Protein AF-A0A944C5D6-F1 (afdb_monomer)

Radius of gyration: 30.87 Å; Cα contacts (8 Å, |Δi|>4): 344; chains: 1; bounding box: 81×47×86 Å

Mean predicted aligned error: 14.13 Å

pLDDT: mean 80.06, std 14.87, range [30.53, 95.06]

Sequence (312 aa):
MQNKGFVKVIAVLLTLICLFYFSFSFATRKYEKKAEELTAQGKDGAAFLDSMRNEKVFLNWKTLKECEELQIGLGLDLKGGMNVVLEVSVPDVVKNLAGESASDAKFVKAYGDAVAKAKKENIDFVDAFVSTYREQNGADKLGGVFASKLKEKNISYNSTDAQVQKALNEEVNAAVENSNKVVRSRIDRFGVAQPNIQILRGKGQTGQIMVEMPGIKEPERVRKLLQGSANLEFWETYTLNEIYPALQALDTRLAKGDVADSAAVDSTKAEASKAAQDAAAQHPLLSKLMQIQGMAPNGGVVGYALAADTAA

Foldseek 3Di:
DPCPVVVVVVVVVVVVVVVVLQVLQVQLVVLVVVLVVCVVVVHRSVVVVVVQQQPQRPPSPDGNLVSLQSHDPPFCVRQPDDKDKDFDPLLVLVLVLLPPVNPPPLNVVLSVQLVVVCVVVLADSLVSSLVSSCVRPNWQQVLVRRCVRCVVLVRHRRDGSVSVSVSSLVSLLVSLVVLQVVLVVLVVVVSQHDKDWDQDDDGSSRGMIIIGGGNDPDVVVSVCSSPDDPDDDDDDADFLVVCVVVLLVVQQCVLVVVDPDPDDDDDDDDDDDPVLVVVCSRGVPVSQFDDDDPDDRGDRDNGDGDPVSDDD

Solvent-accessible surface area (backbone atoms only — not comparable to full-atom values): 17855 Å² total; per-residue (Å²): 129,86,59,57,66,60,53,50,53,50,52,53,52,51,50,52,51,51,52,55,41,51,51,28,42,55,54,45,50,54,53,53,51,54,24,50,53,34,40,75,71,77,41,69,20,65,60,51,50,60,68,43,30,80,37,62,71,50,92,74,77,35,28,39,48,60,30,48,65,54,24,76,86,53,51,48,90,77,48,36,52,46,78,48,78,46,73,50,61,61,67,58,52,54,43,61,42,22,52,77,44,46,73,34,70,71,45,47,51,24,48,55,52,10,55,52,45,14,69,74,69,59,42,49,52,68,61,29,30,55,52,39,38,31,75,75,70,42,80,46,53,53,11,63,40,30,24,86,68,33,43,92,70,74,37,34,59,82,29,43,47,66,59,48,52,51,50,50,53,54,50,49,50,50,51,41,53,51,49,51,54,52,53,50,58,52,43,56,73,72,65,54,50,78,61,50,75,44,75,44,83,48,94,63,33,71,38,30,34,42,38,38,36,27,61,52,89,58,61,68,64,52,48,53,61,72,67,53,80,84,79,84,77,89,74,95,73,68,34,35,70,76,46,45,66,58,50,54,52,50,20,48,41,56,45,68,60,81,59,87,75,87,68,85,85,79,91,77,92,75,95,70,61,73,77,60,49,56,51,36,53,60,26,53,54,61,64,56,35,51,74,71,90,84,68,68,71,78,38,73,69,84,57,52,64,57,80,88,75,51,87,130

Nearest PDB structures (foldseek):
  6l3t-assembly1_A  TM=2.309E-01  e=8.021E-01  Homo sapiens
  8qoj-assembly1_A  TM=2.797E-01  e=4.935E+00  Homo sapiens
  8xge-assembly1_A  TM=2.556E-01  e=4.435E+00  Homo sapiens

Secondary structure (DSSP, 8-state):
-TTHHHHHHHHHHHHHHHHHHHHHHHHHHHHHHHHHHHHHTTS-HHHHHHHHTTSEEETTTEEHHHHHHHS----HHHH-EEEEEEE--HHHHHHHHHGGGGGSHHHHHHHHHHHHHHHHHT--HHHHHHHHHHHHH-TT-THHHHTTTSGGGT--TT--HHHHHHHHHHHHHHHHHHHHHHHHHHHHHHT-SS-EEEEE-STT-TTEEEEEEET-S-HHHHHHHHHS-----------HHHHHHHHHHHHHHHHTT-S---S----------HHHHHHHHH-TTTTTSBPPTT--TTSS---B--TTTS--

Structure (mmCIF, N/CA/C/O backbone):
data_AF-A0A944C5D6-F1
#
_entry.id   AF-A0A944C5D6-F1
#
loop_
_atom_site.group_PDB
_atom_site.id
_atom_site.type_symbol
_atom_site.label_atom_id
_atom_site.label_alt_id
_atom_site.label_comp_id
_atom_site.label_asym_id
_atom_site.label_entity_id
_atom_site.label_seq_id
_atom_site.pdbx_PDB_ins_code
_atom_site.Cartn_x
_atom_site.Cartn_y
_atom_site.Cartn_z
_atom_site.occupancy
_atom_site.B_iso_or_equiv
_atom_site.auth_seq_id
_atom_site.auth_comp_id
_atom_site.auth_asym_id
_atom_site.auth_atom_id
_atom_site.pdbx_PDB_model_num
ATOM 1 N N . MET A 1 1 ? -14.886 23.713 -49.975 1.00 57.16 1 MET A N 1
ATOM 2 C CA . MET A 1 1 ? -13.621 22.927 -50.036 1.00 57.16 1 MET A CA 1
ATOM 3 C C . MET A 1 1 ? -12.402 23.661 -49.426 1.00 57.16 1 MET A C 1
ATOM 5 O O . MET A 1 1 ? -11.277 23.247 -49.682 1.00 57.16 1 MET A O 1
ATOM 9 N N . GLN A 1 2 ? -12.579 24.692 -48.583 1.00 59.41 2 GLN A N 1
ATOM 10 C CA . GLN A 1 2 ? -11.483 25.577 -48.132 1.00 59.41 2 GLN A CA 1
ATOM 11 C C . GLN A 1 2 ? -10.565 25.014 -47.029 1.00 59.41 2 GLN A C 1
ATOM 13 O O . GLN A 1 2 ? -9.438 25.473 -46.904 1.00 59.41 2 GLN A O 1
ATOM 18 N N . ASN A 1 3 ? -10.955 23.956 -46.312 1.00 65.31 3 ASN A N 1
ATOM 19 C CA . ASN A 1 3 ? -10.115 23.394 -45.239 1.00 65.31 3 ASN A CA 1
ATOM 20 C C . ASN A 1 3 ? -9.176 22.261 -45.696 1.00 65.31 3 ASN A C 1
ATOM 22 O O . ASN A 1 3 ? -8.450 21.702 -44.881 1.00 65.31 3 ASN A O 1
ATOM 26 N N . LYS A 1 4 ? -9.144 21.909 -46.992 1.00 74.38 4 LYS A N 1
ATOM 27 C CA . LYS A 1 4 ? -8.336 20.775 -47.489 1.00 74.38 4 LYS A CA 1
ATOM 28 C C . LYS A 1 4 ? -6.826 20.970 -47.285 1.00 74.38 4 LYS A C 1
ATOM 30 O O . LYS A 1 4 ? -6.134 19.991 -47.036 1.00 74.38 4 LYS A O 1
ATOM 35 N N . GLY A 1 5 ? -6.318 22.202 -47.386 1.00 79.56 5 GLY A N 1
ATOM 36 C CA . GLY A 1 5 ? -4.901 22.508 -47.139 1.00 79.56 5 GLY A CA 1
ATOM 37 C C . GLY A 1 5 ? -4.523 22.345 -45.666 1.00 79.56 5 GLY A C 1
ATOM 38 O O . GLY A 1 5 ? -3.576 21.636 -45.347 1.00 79.56 5 GLY A O 1
ATOM 39 N N . PHE A 1 6 ? -5.335 22.909 -44.770 1.00 85.69 6 PHE A N 1
ATOM 40 C CA . PHE A 1 6 ? -5.158 22.793 -43.322 1.00 85.69 6 PHE A CA 1
ATOM 41 C C . PHE A 1 6 ? -5.230 21.336 -42.835 1.00 85.69 6 PHE A C 1
ATOM 43 O O . PHE A 1 6 ? -4.358 20.885 -42.098 1.00 85.69 6 PHE A O 1
ATOM 50 N N . VAL A 1 7 ? -6.202 20.561 -43.330 1.00 86.56 7 VAL A N 1
ATOM 51 C CA . VAL A 1 7 ? -6.336 19.131 -42.999 1.00 86.56 7 VAL A CA 1
ATOM 52 C C . VAL A 1 7 ? -5.128 18.320 -43.481 1.00 86.56 7 VAL A C 1
ATOM 54 O O . VAL A 1 7 ? -4.660 17.450 -42.754 1.00 86.56 7 VAL A O 1
ATOM 57 N N . LYS A 1 8 ? -4.572 18.615 -44.666 1.00 87.38 8 LYS A N 1
ATOM 58 C CA . LYS A 1 8 ? -3.351 17.949 -45.158 1.00 87.38 8 LYS A CA 1
ATOM 59 C C . LYS A 1 8 ? -2.129 18.270 -44.298 1.00 87.38 8 LYS A C 1
ATOM 61 O O . LYS A 1 8 ? -1.365 17.362 -43.997 1.00 87.38 8 LYS A O 1
ATOM 66 N N . VAL A 1 9 ? -1.956 19.526 -43.881 1.00 91.19 9 VAL A N 1
ATOM 67 C CA . VAL A 1 9 ? -0.844 19.924 -42.999 1.00 91.19 9 VAL A CA 1
ATOM 68 C C . VAL A 1 9 ? -0.950 19.225 -41.643 1.00 91.19 9 VAL A C 1
ATOM 70 O O . VAL A 1 9 ? 0.033 18.647 -41.187 1.00 91.19 9 VAL A O 1
ATOM 73 N N . ILE A 1 10 ? -2.143 19.191 -41.039 1.00 91.75 10 ILE A N 1
ATOM 74 C CA . ILE A 1 10 ? -2.371 18.453 -39.787 1.00 91.75 10 ILE A CA 1
ATOM 75 C C . ILE A 1 10 ? -2.101 16.960 -39.968 1.00 91.75 10 ILE A C 1
ATOM 77 O O . ILE A 1 10 ? -1.433 16.367 -39.129 1.00 91.75 10 ILE A O 1
ATOM 81 N N . ALA A 1 11 ? -2.571 16.346 -41.057 1.00 92.31 11 ALA A N 1
ATOM 82 C CA . ALA A 1 11 ? -2.339 14.927 -41.315 1.00 92.31 11 ALA A CA 1
ATOM 83 C C . ALA A 1 11 ? -0.843 14.605 -41.455 1.00 92.31 11 ALA A C 1
ATOM 85 O O . ALA A 1 11 ? -0.374 13.617 -40.892 1.00 92.31 11 ALA A O 1
ATOM 86 N N . VAL A 1 12 ? -0.076 15.452 -42.150 1.00 94.06 12 VAL A N 1
ATOM 87 C CA . VAL A 1 12 ? 1.382 15.296 -42.275 1.00 94.06 12 VAL A CA 1
ATOM 88 C C . VAL A 1 12 ? 2.067 15.449 -40.915 1.00 94.06 12 VAL A C 1
ATOM 90 O O . VAL A 1 12 ? 2.880 14.601 -40.557 1.00 94.06 12 VAL A O 1
ATOM 93 N N . LEU A 1 13 ? 1.711 16.468 -40.127 1.00 93.50 13 LEU A N 1
ATOM 94 C CA . LEU A 1 13 ? 2.268 16.666 -38.783 1.00 93.50 13 LEU A CA 1
ATOM 95 C C . LEU A 1 13 ? 1.942 15.497 -37.845 1.00 93.50 13 LEU A C 1
ATOM 97 O O . LEU A 1 13 ? 2.836 14.995 -37.170 1.00 93.50 13 LEU A O 1
ATOM 101 N N . LEU A 1 14 ? 0.696 15.017 -37.844 1.00 93.19 14 LEU A N 1
ATOM 102 C CA . LEU A 1 14 ? 0.280 13.850 -37.065 1.00 93.19 14 LEU A CA 1
ATOM 103 C C . LEU A 1 14 ? 1.073 12.604 -37.478 1.00 93.19 14 LEU A C 1
ATOM 105 O O . LEU A 1 14 ? 1.578 11.889 -36.621 1.00 93.19 14 LEU A O 1
ATOM 109 N N . THR A 1 15 ? 1.249 12.380 -38.783 1.00 94.06 15 THR A N 1
ATOM 110 C CA . THR A 1 15 ? 2.026 11.241 -39.298 1.00 94.06 15 THR A CA 1
ATOM 111 C C . THR A 1 15 ? 3.487 11.316 -38.848 1.00 94.06 15 THR A C 1
ATOM 113 O O . THR A 1 15 ? 4.045 10.309 -38.417 1.00 94.06 15 THR A O 1
ATOM 116 N N . LEU A 1 16 ? 4.102 12.503 -38.885 1.00 94.31 16 LEU A N 1
ATOM 117 C CA . LEU A 1 16 ? 5.466 12.711 -38.389 1.00 94.31 16 LEU A CA 1
ATOM 118 C C . LEU A 1 16 ? 5.578 12.444 -36.885 1.00 94.31 16 LEU A C 1
ATOM 120 O O . LEU A 1 16 ? 6.521 11.781 -36.458 1.00 94.31 16 LEU A O 1
ATOM 124 N N . ILE A 1 17 ? 4.604 12.896 -36.091 1.00 91.12 17 ILE A N 1
ATOM 125 C CA . ILE A 1 17 ? 4.549 12.612 -34.651 1.00 91.12 17 ILE A CA 1
ATOM 126 C C . ILE A 1 17 ? 4.409 11.102 -34.409 1.00 91.12 17 ILE A C 1
ATOM 128 O O . ILE A 1 17 ? 5.139 10.543 -33.593 1.00 91.12 17 ILE A O 1
ATOM 132 N N . CYS A 1 18 ? 3.541 10.407 -35.147 1.00 89.69 18 CYS A N 1
ATOM 133 C CA . CYS A 1 18 ? 3.395 8.954 -35.037 1.00 89.69 18 CYS A CA 1
ATOM 134 C C . CYS A 1 18 ? 4.699 8.215 -35.371 1.00 89.69 18 CYS A C 1
ATOM 136 O O . CYS A 1 18 ? 5.101 7.325 -34.624 1.00 89.69 18 CYS A O 1
ATOM 138 N N . LEU A 1 19 ? 5.386 8.598 -36.453 1.00 91.56 19 LEU A N 1
ATOM 139 C CA . LEU A 1 19 ? 6.680 8.014 -36.826 1.00 91.56 19 LEU A CA 1
ATOM 140 C C . LEU A 1 19 ? 7.755 8.284 -35.767 1.00 91.56 19 LEU A C 1
ATOM 142 O O . LEU A 1 19 ? 8.563 7.403 -35.472 1.00 91.56 19 LEU A O 1
ATOM 146 N N . PHE A 1 20 ? 7.736 9.469 -35.158 1.00 90.00 20 PHE A N 1
ATOM 147 C CA . PHE A 1 20 ? 8.626 9.813 -34.055 1.00 90.00 20 PHE A CA 1
ATOM 148 C C . PHE A 1 20 ? 8.411 8.892 -32.844 1.00 90.00 20 PHE A C 1
ATOM 150 O O . PHE A 1 20 ? 9.369 8.268 -32.391 1.00 90.00 20 PHE A O 1
ATOM 157 N N . TYR A 1 21 ? 7.173 8.702 -32.376 1.00 86.62 21 TYR A N 1
ATOM 158 C CA . TYR A 1 21 ? 6.891 7.769 -31.273 1.00 86.62 21 TYR A CA 1
ATOM 159 C C . TYR A 1 21 ? 7.189 6.304 -31.634 1.00 86.62 21 TYR A C 1
ATOM 161 O O . TYR A 1 21 ? 7.695 5.536 -30.811 1.00 86.62 21 TYR A O 1
ATOM 169 N N . PHE A 1 22 ? 6.951 5.913 -32.889 1.00 88.56 22 PHE A N 1
ATOM 170 C CA . PHE A 1 22 ? 7.281 4.574 -33.378 1.00 88.56 22 PHE A CA 1
ATOM 171 C C . PHE A 1 22 ? 8.792 4.297 -33.341 1.00 88.56 22 PHE A C 1
ATOM 173 O O . PHE A 1 22 ? 9.212 3.177 -33.045 1.00 88.56 22 PHE A O 1
ATOM 180 N N . SER A 1 23 ? 9.622 5.319 -33.571 1.00 90.25 23 SER A N 1
ATOM 181 C CA . SER A 1 23 ? 11.082 5.181 -33.544 1.00 90.25 23 SER A CA 1
ATOM 182 C C . SER A 1 23 ? 11.630 4.748 -32.174 1.00 90.25 23 SER A C 1
ATOM 184 O O . SER A 1 23 ? 12.567 3.946 -32.127 1.00 90.25 23 SER A O 1
ATOM 186 N N . PHE A 1 24 ? 11.005 5.168 -31.063 1.00 89.44 24 PHE A N 1
ATOM 187 C CA . PHE A 1 24 ? 11.385 4.723 -29.713 1.00 89.44 24 PHE A CA 1
ATOM 188 C C . PHE A 1 24 ? 11.147 3.228 -29.513 1.00 89.44 24 PHE A C 1
ATOM 190 O O . PHE A 1 24 ? 12.003 2.543 -28.961 1.00 89.44 24 PHE A O 1
ATOM 197 N N . SER A 1 25 ? 10.037 2.706 -30.045 1.00 87.12 25 SER A N 1
ATOM 198 C CA . SER A 1 25 ? 9.706 1.276 -29.958 1.00 87.12 25 SER A CA 1
ATOM 199 C C . SER A 1 25 ? 10.722 0.401 -30.700 1.00 87.12 25 SER A C 1
ATOM 201 O O . SER A 1 25 ? 10.960 -0.744 -30.325 1.00 87.12 25 SER A O 1
ATOM 203 N N . PHE A 1 26 ? 11.347 0.918 -31.763 1.00 88.06 26 PHE A N 1
ATOM 204 C CA . PHE A 1 26 ? 12.433 0.213 -32.445 1.00 88.06 26 PHE A CA 1
ATOM 205 C C . PHE A 1 26 ? 13.738 0.258 -31.639 1.00 88.06 26 PHE A C 1
ATOM 207 O O . PHE A 1 26 ? 14.459 -0.741 -31.567 1.00 88.06 26 PHE A O 1
ATOM 214 N N . ALA A 1 27 ? 14.032 1.401 -31.012 1.00 86.81 27 ALA A N 1
ATOM 215 C CA . ALA A 1 27 ? 15.210 1.566 -30.173 1.00 86.81 27 ALA A CA 1
ATOM 216 C C . ALA A 1 27 ? 15.177 0.628 -28.958 1.00 86.81 27 ALA A C 1
ATOM 218 O O . ALA A 1 27 ? 16.145 -0.099 -28.750 1.00 86.81 27 ALA A O 1
ATOM 219 N N . THR A 1 28 ? 14.069 0.569 -28.214 1.00 86.44 28 THR A N 1
ATOM 220 C CA . THR A 1 28 ? 13.921 -0.313 -27.039 1.00 86.44 28 THR A CA 1
ATOM 221 C C . THR A 1 28 ? 14.034 -1.788 -27.419 1.00 86.44 28 THR A C 1
ATOM 223 O O . THR A 1 28 ? 14.867 -2.502 -26.856 1.00 86.44 28 THR A O 1
ATOM 226 N N . ARG A 1 29 ? 13.324 -2.226 -28.471 1.00 87.25 29 ARG A N 1
ATOM 227 C CA . ARG A 1 29 ? 13.385 -3.608 -28.989 1.00 87.25 29 ARG A CA 1
ATOM 228 C C . ARG A 1 29 ? 14.800 -4.070 -29.330 1.00 87.25 29 ARG A C 1
ATOM 230 O O . ARG A 1 29 ? 15.111 -5.249 -29.187 1.00 87.25 29 ARG A O 1
ATOM 237 N N . LYS A 1 30 ? 15.677 -3.173 -29.794 1.00 89.12 30 LYS A N 1
ATOM 238 C CA . LYS A 1 30 ? 17.079 -3.512 -30.088 1.00 89.12 30 LYS A CA 1
ATOM 239 C C . LYS A 1 30 ? 17.842 -3.931 -28.828 1.00 89.12 30 LYS A C 1
ATOM 241 O O . LYS A 1 30 ? 18.639 -4.863 -28.897 1.00 89.12 30 LYS A O 1
ATOM 246 N N . TYR A 1 31 ? 17.631 -3.246 -27.705 1.00 86.44 31 TYR A N 1
ATOM 247 C CA . TYR A 1 31 ? 18.288 -3.577 -26.435 1.00 86.44 31 TYR A CA 1
ATOM 248 C C . TYR A 1 31 ? 17.614 -4.763 -25.744 1.00 86.44 31 TYR A C 1
ATOM 250 O O . TYR A 1 31 ? 18.323 -5.619 -25.219 1.00 86.44 31 TYR A O 1
ATOM 258 N N . GLU A 1 32 ? 16.285 -4.876 -25.829 1.00 85.12 32 GLU A N 1
ATOM 259 C CA . GLU A 1 32 ? 15.542 -6.050 -25.350 1.00 85.12 32 GLU A CA 1
ATOM 260 C C . GLU A 1 32 ? 16.032 -7.341 -26.035 1.00 85.12 32 GLU A C 1
ATOM 262 O O . GLU A 1 32 ? 16.357 -8.302 -25.340 1.00 85.12 32 GLU A O 1
ATOM 267 N N . LYS A 1 33 ? 16.211 -7.338 -27.366 1.00 87.94 33 LYS A N 1
ATOM 268 C CA . LYS A 1 33 ? 16.769 -8.486 -28.111 1.00 87.94 33 LYS A CA 1
ATOM 269 C C . LYS A 1 33 ? 18.191 -8.848 -27.688 1.00 87.94 33 LYS A C 1
ATOM 271 O O . LYS A 1 33 ? 18.495 -10.016 -27.491 1.00 87.94 33 LYS A O 1
ATOM 276 N N . LYS A 1 34 ? 19.064 -7.853 -27.497 1.00 86.62 34 LYS A N 1
ATOM 277 C CA . LYS A 1 34 ? 20.429 -8.096 -26.996 1.00 86.62 34 LYS A CA 1
ATOM 278 C C . LYS A 1 34 ? 20.425 -8.726 -25.605 1.00 86.62 34 LYS A C 1
ATOM 280 O O . LYS A 1 34 ? 21.251 -9.583 -25.315 1.00 86.62 34 LYS A O 1
ATOM 285 N N . ALA A 1 35 ? 19.507 -8.299 -24.744 1.00 85.00 35 ALA A N 1
ATOM 286 C CA . ALA A 1 35 ? 19.348 -8.884 -23.422 1.00 85.00 35 ALA A CA 1
ATOM 287 C C . ALA A 1 35 ? 18.879 -10.342 -23.497 1.00 85.00 35 ALA A C 1
ATOM 289 O O . ALA A 1 35 ? 19.403 -11.182 -22.777 1.00 85.00 35 ALA A O 1
ATOM 290 N N . GLU A 1 36 ? 17.938 -10.653 -24.390 1.00 85.06 36 GLU A N 1
ATOM 291 C CA . GLU A 1 36 ? 17.485 -12.027 -24.643 1.00 85.06 36 GLU A CA 1
ATOM 292 C C . GLU A 1 36 ? 18.615 -12.920 -25.165 1.00 85.06 36 GLU A C 1
ATOM 294 O O . GLU A 1 36 ? 18.775 -14.042 -24.691 1.00 85.06 36 GLU A O 1
ATOM 299 N N . GLU A 1 37 ? 19.449 -12.410 -26.073 1.00 88.25 37 GLU A N 1
ATOM 300 C CA . GLU A 1 37 ? 20.643 -13.111 -26.558 1.00 88.25 37 GLU A CA 1
ATOM 301 C C . GLU A 1 37 ? 21.644 -13.394 -25.425 1.00 88.25 37 GLU A C 1
ATOM 303 O O . GLU A 1 37 ? 22.200 -14.490 -25.354 1.00 88.25 37 GLU A O 1
ATOM 308 N N . LEU A 1 38 ? 21.854 -12.443 -24.507 1.00 85.50 38 LEU A N 1
ATOM 309 C CA . LEU A 1 38 ? 22.708 -12.635 -23.329 1.00 85.50 38 LEU A CA 1
ATOM 310 C C . LEU A 1 38 ? 22.137 -13.696 -22.380 1.00 85.50 38 LEU A C 1
ATOM 312 O O . LEU A 1 38 ? 22.883 -14.563 -21.924 1.00 85.50 38 LEU A O 1
ATOM 316 N N . THR A 1 39 ? 20.826 -13.671 -22.131 1.00 84.00 39 THR A N 1
ATOM 317 C CA . THR A 1 39 ? 20.138 -14.696 -21.334 1.00 84.00 39 THR A CA 1
ATOM 318 C C . THR A 1 39 ? 20.245 -16.076 -21.978 1.00 84.00 39 THR A C 1
ATOM 320 O O . THR A 1 39 ? 20.542 -17.048 -21.286 1.00 84.00 39 THR A O 1
ATOM 323 N N . ALA A 1 40 ? 20.097 -16.174 -23.301 1.00 86.19 40 ALA A N 1
ATOM 324 C CA . ALA A 1 40 ? 20.274 -17.428 -24.036 1.00 86.19 40 ALA A CA 1
ATOM 325 C C . ALA A 1 40 ? 21.714 -17.974 -23.956 1.00 86.19 40 ALA A C 1
ATOM 327 O O . ALA A 1 40 ? 21.924 -19.180 -24.044 1.00 86.19 40 ALA A O 1
ATOM 328 N N . GLN A 1 41 ? 22.704 -17.102 -23.742 1.00 85.69 41 GLN A N 1
ATOM 329 C CA . GLN A 1 41 ? 24.109 -17.461 -23.511 1.00 85.69 41 GLN A CA 1
ATOM 330 C C . GLN A 1 41 ? 24.431 -17.769 -22.035 1.00 85.69 41 GLN A C 1
ATOM 332 O O . GLN A 1 41 ? 25.601 -17.941 -21.691 1.00 85.69 41 GLN A O 1
ATOM 337 N N . GLY A 1 42 ? 23.428 -17.815 -21.151 1.00 82.50 42 GLY A N 1
ATOM 338 C CA . GLY A 1 42 ? 23.607 -18.079 -19.720 1.00 82.50 42 GLY A CA 1
ATOM 339 C C . GLY A 1 42 ? 24.121 -16.884 -18.908 1.00 82.50 42 GLY A C 1
ATOM 340 O O . GLY A 1 42 ? 24.548 -17.064 -17.770 1.00 82.50 42 GLY A O 1
ATOM 341 N N . LYS A 1 43 ? 24.102 -15.669 -19.470 1.00 84.31 43 LYS A N 1
ATOM 342 C CA . LYS A 1 43 ? 24.432 -14.421 -18.762 1.00 84.31 43 LYS A CA 1
ATOM 343 C C . LYS A 1 43 ? 23.165 -13.730 -18.265 1.00 84.31 43 LYS A C 1
ATOM 345 O O . LYS A 1 43 ? 22.078 -13.934 -18.797 1.00 84.31 43 LYS A O 1
ATOM 350 N N . ASP A 1 44 ? 23.305 -12.858 -17.273 1.00 81.19 44 ASP A N 1
ATOM 351 C CA . ASP A 1 44 ? 22.169 -12.110 -16.734 1.00 81.19 44 ASP A CA 1
ATOM 352 C C . ASP A 1 44 ? 21.769 -10.936 -17.651 1.00 81.19 44 ASP A C 1
ATOM 354 O O . ASP A 1 44 ? 22.236 -9.801 -17.525 1.00 81.19 44 ASP A O 1
ATOM 358 N N . GLY A 1 45 ? 20.897 -11.226 -18.619 1.00 79.75 45 GLY A N 1
ATOM 359 C CA . GLY A 1 45 ? 20.307 -10.218 -19.500 1.00 79.75 45 GLY A CA 1
ATOM 360 C C . GLY A 1 45 ? 19.420 -9.198 -18.772 1.00 79.75 45 GLY A C 1
ATOM 361 O O . GLY A 1 45 ? 19.256 -8.083 -19.270 1.00 79.75 45 GLY A O 1
ATOM 362 N N . ALA A 1 46 ? 18.874 -9.529 -17.596 1.00 77.62 46 ALA A N 1
ATOM 363 C CA . ALA A 1 46 ? 18.080 -8.591 -16.802 1.00 77.62 46 ALA A CA 1
ATOM 364 C C . ALA A 1 46 ? 18.982 -7.529 -16.159 1.00 77.62 46 ALA A C 1
ATOM 366 O O . ALA A 1 46 ? 18.704 -6.335 -16.288 1.00 77.62 46 ALA A O 1
ATOM 367 N N . ALA A 1 47 ? 20.114 -7.944 -15.584 1.00 81.88 47 ALA A N 1
ATOM 368 C CA . ALA A 1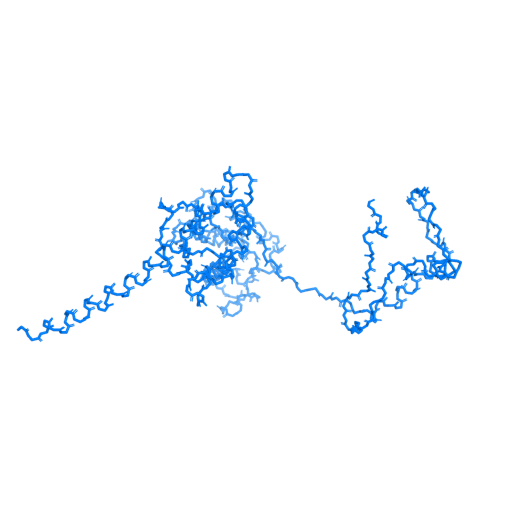 47 ? 21.139 -7.026 -15.086 1.00 81.88 47 ALA A CA 1
ATOM 369 C C . ALA A 1 47 ? 21.710 -6.127 -16.197 1.00 81.88 47 ALA A C 1
ATOM 371 O O . ALA A 1 47 ? 21.948 -4.938 -15.975 1.00 81.88 47 ALA A O 1
ATOM 372 N N . PHE A 1 48 ? 21.876 -6.656 -17.417 1.00 84.75 48 PHE A N 1
ATOM 373 C CA . PHE A 1 48 ? 22.280 -5.843 -18.568 1.00 84.75 48 PHE A CA 1
ATOM 374 C C . PHE A 1 48 ? 21.272 -4.722 -18.857 1.00 84.75 48 PHE A C 1
ATOM 376 O O . PHE A 1 48 ? 21.671 -3.562 -18.955 1.00 84.75 48 PHE A O 1
ATOM 383 N N . LEU A 1 49 ? 19.975 -5.034 -18.957 1.00 82.38 49 LEU A N 1
ATOM 384 C CA . LEU A 1 49 ? 18.954 -4.006 -19.191 1.00 82.38 49 LEU A CA 1
ATOM 385 C C . LEU A 1 49 ? 18.926 -2.968 -18.072 1.00 82.38 49 LEU A C 1
ATOM 387 O O . LEU A 1 49 ? 18.851 -1.778 -18.368 1.00 82.38 49 LEU A O 1
ATOM 391 N N . ASP A 1 50 ? 19.044 -3.398 -16.816 1.00 81.25 50 ASP A N 1
ATOM 392 C CA . ASP A 1 50 ? 19.040 -2.492 -15.667 1.00 81.25 50 ASP A CA 1
ATOM 393 C C . ASP A 1 50 ? 20.225 -1.516 -15.703 1.00 81.25 50 ASP A C 1
ATOM 395 O O . ASP A 1 50 ? 20.044 -0.309 -15.543 1.00 81.25 50 ASP A O 1
ATOM 399 N N . SER A 1 51 ? 21.424 -2.002 -16.047 1.00 85.06 51 SER A N 1
ATOM 400 C CA . SER A 1 51 ? 22.600 -1.139 -16.229 1.00 85.06 51 SER A CA 1
ATOM 401 C C . SER A 1 51 ? 22.433 -0.141 -17.384 1.00 85.06 51 SER A C 1
ATOM 403 O O . SER A 1 51 ? 22.856 1.009 -17.284 1.00 85.06 51 SER A O 1
ATOM 405 N N . MET A 1 52 ? 21.750 -0.544 -18.460 1.00 85.44 52 MET A N 1
ATOM 406 C CA . MET A 1 52 ? 21.532 0.286 -19.646 1.00 85.44 52 MET A CA 1
ATOM 407 C C . MET A 1 52 ? 20.376 1.284 -19.498 1.00 85.44 52 MET A C 1
ATOM 409 O O . MET A 1 52 ? 20.284 2.210 -20.304 1.00 85.44 52 MET A O 1
ATOM 413 N N . ARG A 1 53 ? 19.496 1.141 -18.495 1.00 83.19 53 ARG A N 1
ATOM 414 C CA . ARG A 1 53 ? 18.316 2.014 -18.307 1.00 83.19 53 ARG A CA 1
ATOM 415 C C . ARG A 1 53 ? 18.668 3.493 -18.193 1.00 83.19 53 ARG A C 1
ATOM 417 O O . ARG A 1 53 ? 17.940 4.330 -18.726 1.00 83.19 53 ARG A O 1
ATOM 424 N N . ASN A 1 54 ? 19.782 3.803 -17.533 1.00 85.31 54 ASN A N 1
ATOM 425 C CA . ASN A 1 54 ? 20.243 5.177 -17.318 1.00 85.31 54 ASN A CA 1
ATOM 426 C C . ASN A 1 54 ? 21.171 5.690 -18.431 1.00 85.31 54 ASN A C 1
ATOM 428 O O . ASN A 1 54 ? 21.486 6.879 -18.465 1.00 85.31 54 ASN A O 1
ATOM 432 N N . GLU A 1 55 ? 21.577 4.826 -19.361 1.00 86.94 55 GLU A N 1
ATOM 433 C CA . GLU A 1 55 ? 22.458 5.182 -20.470 1.00 86.94 55 GLU A CA 1
ATOM 434 C C . GLU A 1 55 ? 21.686 5.819 -21.627 1.00 86.94 55 GLU A C 1
ATOM 436 O O . GLU A 1 55 ? 20.536 5.471 -21.914 1.00 86.94 55 GLU A O 1
ATOM 441 N N . LYS A 1 56 ? 22.333 6.755 -22.328 1.00 88.00 56 LYS A N 1
ATOM 442 C CA . LYS A 1 56 ? 21.747 7.455 -23.480 1.00 88.00 56 LYS A CA 1
ATOM 443 C C . LYS A 1 56 ? 21.818 6.579 -24.725 1.00 88.00 56 LYS A C 1
ATOM 445 O O . LYS A 1 56 ? 22.885 6.379 -25.300 1.00 88.00 56 LYS A O 1
ATOM 450 N N . VAL A 1 57 ? 20.667 6.090 -25.178 1.00 83.50 57 VAL A N 1
ATOM 451 C CA . VAL A 1 57 ? 20.584 5.111 -26.277 1.00 83.50 57 VAL A CA 1
ATOM 452 C C . VAL A 1 57 ? 19.926 5.651 -27.543 1.00 83.50 57 VAL A C 1
ATOM 454 O O . VAL A 1 57 ? 20.157 5.122 -28.630 1.00 83.50 57 VAL A O 1
ATOM 457 N N . PHE A 1 58 ? 19.130 6.717 -27.433 1.00 84.38 58 PHE A N 1
ATOM 458 C CA . PHE A 1 58 ? 18.427 7.311 -28.568 1.00 84.38 58 PHE A CA 1
ATOM 459 C C . PHE A 1 58 ? 19.017 8.677 -28.908 1.00 84.38 58 PHE A C 1
ATOM 461 O O . PHE A 1 58 ? 18.868 9.634 -28.143 1.00 84.38 58 PHE A O 1
ATOM 468 N N . LEU A 1 59 ? 19.722 8.747 -30.047 1.00 81.62 59 LEU A N 1
ATOM 469 C CA . LEU A 1 59 ? 20.350 9.966 -30.591 1.00 81.62 59 LEU A CA 1
ATOM 470 C C . LEU A 1 59 ? 21.208 10.747 -29.569 1.00 81.62 59 LEU A C 1
ATOM 472 O O . LEU A 1 59 ? 21.388 11.951 -29.697 1.00 81.62 59 LEU A O 1
ATOM 476 N N . ASN A 1 60 ? 21.736 10.063 -28.546 1.00 80.38 60 ASN A N 1
ATOM 477 C CA . ASN A 1 60 ? 22.466 10.649 -27.415 1.00 80.38 60 ASN A CA 1
ATOM 478 C C . ASN A 1 60 ? 21.696 11.746 -26.637 1.00 80.38 60 ASN A C 1
ATOM 480 O O . ASN A 1 60 ? 22.297 12.571 -25.943 1.00 80.38 60 ASN A O 1
ATOM 484 N N . TRP A 1 61 ? 20.365 11.762 -26.740 1.00 84.94 61 TRP A N 1
ATOM 485 C CA . TRP A 1 61 ? 19.495 12.752 -26.094 1.00 84.94 61 TRP A CA 1
ATOM 486 C C . TRP A 1 61 ? 18.505 12.142 -25.109 1.00 84.94 61 TRP A C 1
ATOM 488 O O . TRP A 1 61 ? 18.096 12.843 -24.189 1.00 84.94 61 TRP A O 1
ATOM 498 N N . LYS A 1 62 ? 18.142 10.862 -25.273 1.00 86.38 62 LYS A N 1
ATOM 499 C CA . LYS A 1 62 ? 17.242 10.151 -24.356 1.00 86.38 62 LYS A CA 1
ATOM 500 C C . LYS A 1 62 ? 17.841 8.862 -23.817 1.00 86.38 62 LYS A C 1
ATOM 502 O O . LYS A 1 62 ? 18.543 8.147 -24.545 1.00 86.38 62 LYS A O 1
ATOM 507 N N . THR A 1 63 ? 17.552 8.575 -22.552 1.00 89.50 63 THR A N 1
ATOM 508 C CA . THR A 1 63 ? 17.955 7.323 -21.901 1.00 89.50 63 THR A CA 1
ATOM 509 C C . THR A 1 63 ? 17.086 6.155 -22.353 1.00 89.50 63 THR A C 1
ATOM 511 O O . THR A 1 63 ? 16.011 6.351 -22.931 1.00 89.50 63 THR A O 1
ATOM 514 N N . LEU A 1 64 ? 17.539 4.923 -22.110 1.00 85.62 64 LEU A N 1
ATOM 515 C CA . LEU A 1 64 ? 16.733 3.738 -22.411 1.00 85.62 64 LEU A CA 1
ATOM 516 C C . LEU A 1 64 ? 15.416 3.763 -21.625 1.00 85.62 64 LEU A C 1
ATOM 518 O O . LEU A 1 64 ? 14.373 3.495 -22.213 1.00 85.62 64 LEU A O 1
ATOM 522 N N . LYS A 1 65 ? 15.444 4.197 -20.360 1.00 85.31 65 LYS A N 1
ATOM 523 C CA . LYS A 1 65 ? 14.244 4.371 -19.532 1.00 85.31 65 LYS A CA 1
ATOM 524 C C . LYS A 1 65 ? 13.229 5.332 -20.162 1.00 85.31 65 LYS A C 1
ATOM 526 O O . LYS A 1 65 ? 12.056 4.998 -20.278 1.00 85.31 65 LYS A O 1
ATOM 531 N N . GLU A 1 66 ? 13.667 6.500 -20.629 1.00 85.81 66 GLU A N 1
ATOM 532 C CA . GLU A 1 66 ? 12.760 7.454 -21.285 1.00 85.81 66 GLU A CA 1
ATOM 533 C C . GLU A 1 66 ? 12.194 6.903 -22.601 1.00 85.81 66 GLU A C 1
ATOM 535 O O . GLU A 1 66 ? 11.049 7.176 -22.958 1.00 85.81 66 GLU A O 1
ATOM 540 N N . CYS A 1 67 ? 12.988 6.127 -23.345 1.00 85.88 67 CYS A N 1
ATOM 541 C CA . CYS A 1 67 ? 12.507 5.463 -24.555 1.00 85.88 67 CYS A CA 1
ATOM 542 C C . CYS A 1 67 ? 11.473 4.380 -24.221 1.00 85.88 67 CYS A C 1
ATOM 544 O O . CYS A 1 67 ? 10.509 4.221 -24.965 1.00 85.88 67 CYS A O 1
ATOM 546 N N . GLU A 1 68 ? 11.644 3.664 -23.107 1.00 84.56 68 GLU A N 1
ATOM 547 C CA . GLU A 1 68 ? 10.690 2.669 -22.608 1.00 84.56 68 GLU A CA 1
ATOM 548 C C . GLU A 1 68 ? 9.369 3.293 -22.146 1.00 84.56 68 GLU A C 1
ATOM 550 O O . GLU A 1 68 ? 8.324 2.678 -22.340 1.00 84.56 68 GLU A O 1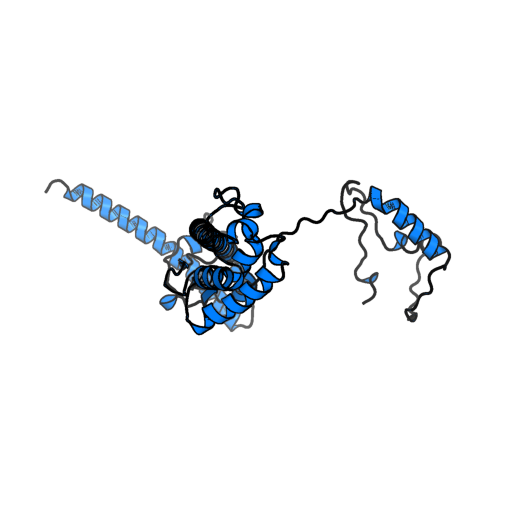
ATOM 555 N N . GLU A 1 69 ? 9.389 4.501 -21.584 1.00 84.00 69 GLU A N 1
ATOM 556 C CA . GLU A 1 69 ? 8.181 5.244 -21.195 1.00 84.00 69 GLU A CA 1
ATOM 557 C C . GLU A 1 69 ? 7.403 5.781 -22.412 1.00 84.00 69 GLU A C 1
ATOM 559 O O . GLU A 1 69 ? 6.172 5.847 -22.385 1.00 84.00 69 GLU A O 1
ATOM 564 N N . LEU A 1 70 ? 8.114 6.144 -23.489 1.00 86.44 70 LEU A N 1
ATOM 565 C CA . LEU A 1 70 ? 7.543 6.713 -24.719 1.00 86.44 70 LEU A CA 1
ATOM 566 C C . LEU A 1 70 ? 7.201 5.670 -25.793 1.00 86.44 70 LEU A C 1
ATOM 568 O O . LEU A 1 70 ? 6.567 6.013 -26.793 1.00 86.44 70 LEU A O 1
ATOM 572 N N . GLN A 1 71 ? 7.636 4.418 -25.635 1.00 85.50 71 GLN A N 1
ATOM 573 C CA . GLN A 1 71 ? 7.316 3.356 -26.586 1.00 85.50 71 GLN A CA 1
ATOM 574 C C . GLN A 1 71 ? 5.815 3.032 -26.589 1.00 85.50 71 GLN A C 1
ATOM 576 O O . GLN A 1 71 ? 5.064 3.383 -25.678 1.00 85.50 71 GLN A O 1
ATOM 581 N N . ILE A 1 72 ? 5.375 2.303 -27.612 1.00 84.56 72 ILE A N 1
ATOM 582 C CA . ILE A 1 72 ? 3.998 1.811 -27.676 1.00 84.56 72 ILE A CA 1
ATOM 583 C C . ILE A 1 72 ? 3.767 0.814 -26.535 1.00 84.56 72 ILE A C 1
ATOM 585 O O . ILE A 1 72 ? 4.484 -0.181 -26.422 1.00 84.56 72 ILE A O 1
ATOM 589 N N . GLY A 1 73 ? 2.737 1.064 -25.724 1.00 79.50 73 GLY A N 1
ATOM 590 C CA . GLY A 1 73 ? 2.272 0.155 -24.682 1.00 79.50 73 GLY A CA 1
ATOM 591 C C . GLY A 1 73 ? 1.715 -1.131 -25.277 1.00 79.50 73 GLY A C 1
ATOM 592 O O . GLY A 1 73 ? 0.537 -1.215 -25.620 1.00 79.50 73 GLY A O 1
ATOM 593 N N . LEU A 1 74 ? 2.567 -2.142 -25.422 1.00 76.81 74 LEU A N 1
ATOM 594 C CA . LEU A 1 74 ? 2.130 -3.501 -25.711 1.00 76.81 74 LEU A CA 1
ATOM 595 C C . LEU A 1 74 ? 1.550 -4.047 -24.401 1.00 76.81 74 LEU A C 1
ATOM 597 O O . LEU A 1 74 ? 2.292 -4.246 -23.442 1.00 76.81 74 LEU A O 1
ATOM 601 N N . GLY A 1 75 ? 0.224 -4.193 -24.329 1.00 80.88 75 GLY A N 1
ATOM 602 C CA . GLY A 1 75 ? -0.457 -4.705 -23.135 1.00 80.88 75 GLY A CA 1
ATOM 603 C C . GLY A 1 75 ? 0.036 -6.097 -22.719 1.00 80.88 75 GLY A C 1
ATOM 6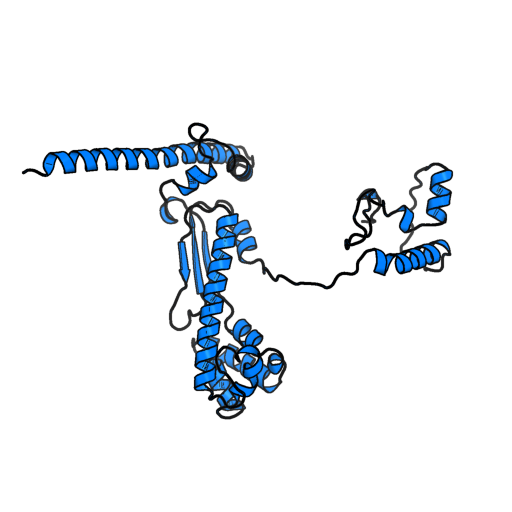04 O O . GLY A 1 75 ? 0.830 -6.724 -23.423 1.00 80.88 75 GLY A O 1
ATOM 605 N N . LEU A 1 76 ? -0.462 -6.603 -21.586 1.00 84.94 76 LEU A N 1
ATOM 606 C CA . LEU A 1 76 ? -0.031 -7.885 -21.011 1.00 84.94 76 LEU A CA 1
ATOM 607 C C . LEU A 1 76 ? -0.094 -9.046 -22.015 1.00 84.94 76 LEU A C 1
ATOM 609 O O . LEU A 1 76 ? 0.818 -9.862 -22.059 1.00 84.94 76 LEU A O 1
ATOM 613 N N . ASP A 1 77 ? -1.134 -9.084 -22.845 1.00 82.56 77 ASP A N 1
ATOM 614 C CA . ASP A 1 77 ? -1.330 -10.130 -23.852 1.00 82.56 77 ASP A CA 1
ATOM 615 C C . ASP A 1 77 ? -0.221 -10.146 -24.921 1.00 82.56 77 ASP A C 1
ATOM 617 O O . ASP A 1 77 ? 0.253 -11.199 -25.335 1.00 82.56 77 ASP A O 1
ATOM 621 N N . LEU A 1 78 ? 0.263 -8.966 -25.323 1.00 82.81 78 LEU A N 1
ATOM 622 C CA . LEU A 1 78 ? 1.257 -8.824 -26.390 1.00 82.81 78 LEU A CA 1
ATOM 623 C C . LEU A 1 78 ? 2.702 -8.803 -25.882 1.00 82.81 78 LEU A C 1
ATOM 625 O O . LEU A 1 78 ? 3.607 -9.199 -26.615 1.00 82.81 78 LEU A O 1
ATOM 629 N N . LYS A 1 79 ? 2.944 -8.299 -24.665 1.00 76.38 79 LYS A N 1
ATOM 630 C CA . LYS A 1 79 ? 4.291 -8.181 -24.076 1.00 76.38 79 LYS A CA 1
ATOM 631 C C . LYS A 1 79 ? 4.605 -9.293 -23.069 1.00 76.38 79 LYS A C 1
ATOM 633 O O . LYS A 1 79 ? 5.761 -9.446 -22.683 1.00 76.38 79 LYS A O 1
ATOM 638 N N . GLY A 1 80 ? 3.599 -10.052 -22.630 1.00 81.94 80 GLY A N 1
ATOM 639 C CA . GLY A 1 80 ? 3.705 -10.909 -21.450 1.00 81.94 80 GLY A CA 1
ATOM 640 C C . GLY A 1 80 ? 3.910 -10.083 -20.175 1.00 81.94 80 GLY A C 1
ATOM 641 O O . GLY A 1 80 ? 3.969 -8.852 -20.216 1.00 81.94 80 GLY A O 1
ATOM 642 N N . GLY A 1 81 ? 4.010 -10.735 -19.017 1.00 85.38 81 GLY A N 1
ATOM 643 C CA . GLY A 1 81 ? 4.261 -10.058 -17.741 1.00 85.38 81 GLY A CA 1
ATOM 644 C C . GLY A 1 81 ? 3.529 -10.703 -16.571 1.00 85.38 81 GLY A C 1
ATOM 645 O O . GLY A 1 81 ? 3.379 -11.923 -16.524 1.00 85.38 81 GLY A O 1
ATOM 646 N N . MET A 1 82 ? 3.079 -9.878 -15.623 1.00 87.69 82 MET A N 1
ATOM 647 C CA . MET A 1 82 ? 2.448 -10.339 -14.384 1.00 87.69 82 MET A CA 1
ATOM 648 C C . MET A 1 82 ? 1.114 -9.628 -14.119 1.00 87.69 82 MET A C 1
ATOM 650 O O . MET A 1 82 ? 1.036 -8.405 -14.225 1.00 87.69 82 MET A O 1
ATOM 654 N N . ASN A 1 83 ? 0.092 -10.396 -13.727 1.00 89.38 83 ASN A N 1
ATOM 655 C CA . ASN A 1 83 ? -1.175 -9.895 -13.187 1.00 89.38 83 ASN A CA 1
ATOM 656 C C . ASN A 1 83 ? -1.311 -10.339 -11.721 1.00 89.38 83 ASN A C 1
ATOM 658 O O . ASN A 1 83 ? -1.123 -11.518 -11.415 1.00 89.38 83 ASN A O 1
ATOM 662 N N . VAL A 1 84 ? -1.601 -9.402 -10.819 1.00 87.69 84 VAL A N 1
ATOM 663 C CA . VAL A 1 84 ? -1.755 -9.639 -9.379 1.00 87.69 84 VAL A CA 1
ATOM 664 C C . VAL A 1 84 ? -2.966 -8.880 -8.852 1.00 87.69 84 VAL A C 1
ATOM 666 O O . VAL A 1 84 ? -3.140 -7.700 -9.139 1.00 87.69 84 VAL A O 1
ATOM 669 N N . VAL A 1 85 ? -3.748 -9.535 -7.994 1.00 89.12 85 VAL A N 1
ATOM 670 C CA . VAL A 1 85 ? -4.746 -8.871 -7.149 1.00 89.12 85 VAL A CA 1
ATOM 671 C C . VAL A 1 85 ? -4.165 -8.726 -5.748 1.00 89.12 85 VAL A C 1
ATOM 673 O O . VAL A 1 85 ? -3.788 -9.714 -5.117 1.00 89.12 85 VAL A O 1
ATOM 676 N N . LEU A 1 86 ? -4.060 -7.489 -5.276 1.00 87.38 86 LEU A N 1
ATOM 677 C CA . LEU A 1 86 ? -3.660 -7.149 -3.914 1.00 87.38 86 LEU A CA 1
ATOM 678 C C . LEU A 1 86 ? -4.914 -6.843 -3.100 1.00 87.38 86 LEU A C 1
ATOM 680 O O . LEU A 1 86 ? -5.786 -6.128 -3.580 1.00 87.38 86 LEU A O 1
ATOM 684 N N . GLU A 1 87 ? -4.998 -7.343 -1.872 1.00 86.25 87 GLU A N 1
ATOM 685 C CA . GLU A 1 87 ? -6.114 -7.056 -0.970 1.00 86.25 87 GLU A CA 1
ATOM 686 C C . GLU A 1 87 ? -5.624 -6.229 0.219 1.00 86.25 87 GLU A C 1
ATOM 688 O O . GLU A 1 87 ? -4.671 -6.595 0.910 1.00 86.25 87 GLU A O 1
ATOM 693 N N . VAL A 1 88 ? -6.271 -5.090 0.440 1.00 86.50 88 VAL A N 1
ATOM 694 C CA . VAL A 1 88 ? -6.111 -4.279 1.642 1.00 86.50 88 VAL A CA 1
ATOM 695 C C . VAL A 1 88 ? -6.969 -4.905 2.731 1.00 86.50 88 VAL A C 1
ATOM 697 O O . VAL A 1 88 ? -8.181 -5.034 2.575 1.00 86.50 88 VAL A O 1
ATOM 700 N N . SER A 1 89 ? -6.341 -5.272 3.847 1.00 88.38 89 SER A N 1
ATOM 701 C CA . SER A 1 89 ? -7.039 -5.857 4.990 1.00 88.38 89 SER A CA 1
ATOM 702 C C . SER A 1 89 ? -7.947 -4.818 5.656 1.00 88.38 89 SER A C 1
ATOM 704 O O . SER A 1 89 ? -7.527 -4.060 6.531 1.00 88.38 89 SER A O 1
ATOM 706 N N . VAL A 1 90 ? -9.215 -4.789 5.238 1.00 89.62 90 VAL A N 1
ATOM 707 C CA . VAL A 1 90 ? -10.278 -3.992 5.872 1.00 89.62 90 VAL A CA 1
ATOM 708 C C . VAL A 1 90 ? -10.369 -4.270 7.381 1.00 89.62 90 VAL A C 1
ATOM 710 O O . VAL A 1 90 ? -10.461 -3.303 8.142 1.00 89.62 90 VAL A O 1
ATOM 713 N N . PRO A 1 91 ? -10.272 -5.532 7.859 1.00 91.44 91 PRO A N 1
ATOM 714 C CA . PRO A 1 91 ? -10.248 -5.812 9.291 1.00 91.44 91 PRO A CA 1
ATOM 715 C C . PRO A 1 91 ? -9.115 -5.093 10.028 1.00 91.44 91 PRO A C 1
ATOM 717 O O . PRO A 1 91 ? -9.355 -4.482 11.070 1.00 91.44 91 PRO A O 1
ATOM 720 N N . ASP A 1 92 ? -7.904 -5.077 9.469 1.00 90.94 92 ASP A N 1
ATOM 721 C CA . ASP A 1 92 ? -6.774 -4.400 10.109 1.00 90.94 92 ASP A CA 1
ATOM 722 C C . ASP A 1 92 ? -6.940 -2.877 10.106 1.00 90.94 92 ASP A C 1
ATOM 724 O O . ASP A 1 92 ? -6.551 -2.224 11.073 1.00 90.94 92 ASP A O 1
ATOM 728 N N . VAL A 1 93 ? -7.560 -2.290 9.075 1.00 91.00 93 VAL A N 1
ATOM 729 C CA . VAL A 1 93 ? -7.912 -0.858 9.080 1.00 91.00 93 VAL A CA 1
ATOM 730 C C . VAL A 1 93 ? -8.863 -0.560 10.240 1.00 91.00 93 VAL A C 1
ATOM 732 O O . VAL A 1 93 ? -8.575 0.315 11.053 1.00 91.00 93 VAL A O 1
ATOM 735 N N . VAL A 1 94 ? -9.945 -1.330 10.392 1.00 92.94 94 VAL A N 1
ATOM 736 C CA . VAL A 1 94 ? -10.902 -1.157 11.501 1.00 92.94 94 VAL A CA 1
ATOM 737 C C . VAL A 1 94 ? -10.219 -1.353 12.858 1.00 92.94 94 VAL A C 1
ATOM 739 O O . VAL A 1 94 ? -10.433 -0.560 13.772 1.00 92.94 94 VAL A O 1
ATOM 742 N N . LYS A 1 95 ? -9.346 -2.354 12.996 1.00 94.00 95 LYS A N 1
ATOM 743 C CA . LYS A 1 95 ? -8.565 -2.576 14.220 1.00 94.00 95 LYS A CA 1
ATOM 744 C C . LYS A 1 95 ? -7.657 -1.387 14.549 1.00 94.00 95 LY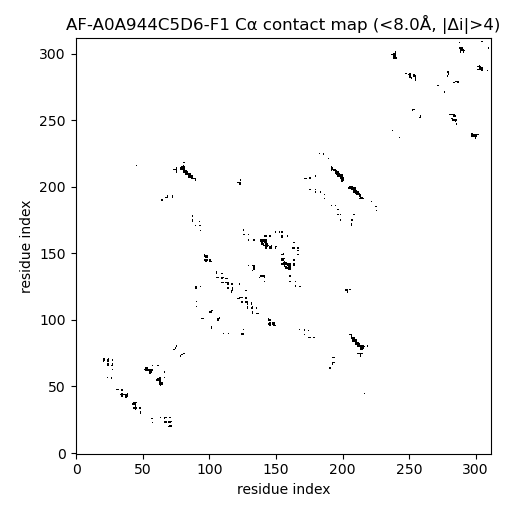S A C 1
ATOM 746 O O . LYS A 1 95 ? -7.628 -0.950 15.695 1.00 94.00 95 LYS A O 1
ATOM 751 N N . ASN A 1 96 ? -6.957 -0.831 13.562 1.00 92.44 96 ASN A N 1
ATOM 752 C CA . ASN A 1 96 ? -6.102 0.343 13.757 1.00 92.44 96 ASN A CA 1
ATOM 753 C C . ASN A 1 96 ? -6.908 1.592 14.155 1.00 92.44 96 ASN A C 1
ATOM 755 O O . ASN A 1 96 ? -6.460 2.372 14.998 1.00 92.44 96 ASN A O 1
ATOM 759 N N . LEU A 1 97 ? -8.114 1.764 13.605 1.00 92.69 97 LEU A N 1
ATOM 760 C CA . LEU A 1 97 ? -9.019 2.864 13.961 1.00 92.69 97 LEU A CA 1
ATOM 761 C C . LEU A 1 97 ? -9.639 2.710 15.352 1.00 92.69 97 LEU A C 1
ATOM 763 O O . LEU A 1 97 ? -9.993 3.711 15.968 1.00 92.69 97 LEU A O 1
ATOM 767 N N . ALA A 1 98 ? -9.747 1.490 15.875 1.00 92.88 98 ALA A N 1
ATOM 768 C CA . ALA A 1 98 ? -10.156 1.274 17.260 1.00 92.88 98 ALA A CA 1
ATOM 769 C C . ALA A 1 98 ? -9.068 1.703 18.266 1.00 92.88 98 ALA A C 1
ATOM 771 O O . ALA A 1 98 ? -9.368 1.946 19.431 1.00 92.88 98 ALA A O 1
ATOM 772 N N . GLY A 1 99 ? -7.806 1.842 17.836 1.00 90.88 99 GLY A N 1
ATOM 773 C CA . GLY A 1 99 ? -6.713 2.310 18.692 1.00 90.88 99 GLY A CA 1
ATOM 774 C C . GLY A 1 99 ? -6.564 1.460 19.958 1.00 90.88 99 GLY A C 1
ATOM 775 O O . GLY A 1 99 ? -6.440 0.242 19.881 1.00 90.88 99 GLY A O 1
ATOM 776 N N . GLU A 1 100 ? -6.596 2.096 21.130 1.00 89.75 100 GLU A N 1
ATOM 777 C CA . GLU A 1 100 ? -6.510 1.403 22.426 1.00 89.75 100 GLU A CA 1
ATOM 778 C C . GLU A 1 100 ? -7.688 0.445 22.660 1.00 89.75 100 GLU A C 1
ATOM 780 O O . GLU A 1 100 ? -7.489 -0.662 23.168 1.00 89.75 100 GLU A O 1
ATOM 785 N N . SER A 1 101 ? -8.888 0.804 22.188 1.00 89.94 101 SER A N 1
ATOM 786 C CA . SER A 1 101 ? -10.084 -0.040 22.285 1.00 89.94 101 SER A CA 1
ATOM 787 C C . SER A 1 101 ? -9.978 -1.333 21.475 1.00 89.94 101 SER A C 1
ATOM 789 O O . SER A 1 101 ? -10.770 -2.250 21.681 1.00 89.94 101 SER A O 1
ATOM 791 N N . ALA A 1 102 ? -8.975 -1.472 20.598 1.00 89.94 102 ALA A N 1
ATOM 792 C CA . ALA A 1 102 ? -8.692 -2.734 19.917 1.00 89.94 102 ALA A CA 1
ATOM 793 C C . ALA A 1 102 ? -8.317 -3.871 20.887 1.00 89.94 102 ALA A C 1
ATOM 795 O O . ALA A 1 102 ? -8.442 -5.044 20.532 1.00 89.94 102 ALA A O 1
ATOM 796 N N . SER A 1 103 ? -7.855 -3.529 22.095 1.00 91.38 103 SER A N 1
ATOM 797 C CA . SER A 1 103 ? -7.498 -4.491 23.146 1.00 91.38 103 SER A CA 1
ATOM 798 C C . SER A 1 103 ? -8.677 -4.853 24.057 1.00 91.38 103 SER A C 1
ATOM 800 O O . SER A 1 103 ? -8.558 -5.762 24.880 1.00 91.38 103 SER A O 1
ATOM 802 N N . ASP A 1 104 ? -9.823 -4.180 23.917 1.00 93.12 104 ASP A N 1
ATOM 803 C CA . ASP A 1 104 ? -10.994 -4.434 24.753 1.00 93.12 104 ASP A CA 1
ATOM 804 C C . ASP A 1 104 ? -11.596 -5.809 24.450 1.00 93.12 104 ASP A C 1
ATOM 806 O O . ASP A 1 104 ? -11.857 -6.157 23.297 1.00 93.12 104 ASP A O 1
ATOM 810 N N . ALA A 1 105 ? -11.932 -6.579 25.488 1.00 93.06 105 ALA A N 1
ATOM 811 C CA . ALA A 1 105 ? -12.508 -7.920 25.325 1.00 93.06 105 ALA A CA 1
ATOM 812 C C . ALA A 1 105 ? -13.794 -7.926 24.472 1.00 93.06 105 ALA A C 1
ATOM 814 O O . ALA A 1 105 ? -14.035 -8.856 23.700 1.00 93.06 105 ALA A O 1
ATOM 815 N N . LYS A 1 106 ? -14.605 -6.862 24.578 1.00 92.25 106 LYS A N 1
ATOM 816 C CA . LYS A 1 106 ? -15.814 -6.659 23.763 1.00 92.25 106 LYS A CA 1
ATOM 817 C C . LYS A 1 106 ? -15.483 -6.465 22.285 1.00 92.25 106 LYS A C 1
ATOM 819 O O . LYS A 1 106 ? -16.171 -7.023 21.434 1.00 92.25 106 LYS A O 1
ATOM 824 N N . PHE A 1 107 ? -14.435 -5.696 21.990 1.00 94.88 107 PHE A N 1
ATOM 825 C CA . PHE A 1 107 ? -13.972 -5.466 20.628 1.00 94.88 107 PHE A CA 1
ATOM 826 C C . PHE A 1 107 ? -13.371 -6.737 20.037 1.00 94.88 107 PHE A C 1
ATOM 828 O O . PHE A 1 107 ? -13.781 -7.147 18.959 1.00 94.88 107 PHE A O 1
ATOM 835 N N . VAL A 1 108 ? -12.456 -7.397 20.753 1.00 94.69 108 VAL A N 1
ATOM 836 C CA . VAL A 1 108 ? -11.765 -8.609 20.281 1.00 94.69 108 VAL A CA 1
ATOM 837 C C . VAL A 1 108 ? -12.759 -9.715 19.925 1.00 94.69 108 VAL A C 1
ATOM 839 O O . VAL A 1 108 ? -12.623 -10.349 18.877 1.00 94.69 108 VAL A O 1
ATOM 842 N N . LYS A 1 109 ? -13.791 -9.914 20.756 1.00 94.56 109 LYS A N 1
ATOM 843 C CA . LYS A 1 109 ? -14.857 -10.885 20.483 1.00 94.56 109 LYS A CA 1
ATOM 844 C C . LYS A 1 109 ? -15.658 -10.514 19.232 1.00 94.56 109 LYS A C 1
ATOM 846 O O . LYS A 1 109 ? -15.744 -11.318 18.307 1.00 94.56 109 LYS A O 1
ATOM 851 N N . ALA A 1 110 ? -16.181 -9.287 19.172 1.00 94.44 110 ALA A N 1
ATOM 852 C CA . ALA A 1 110 ? -16.962 -8.822 18.028 1.00 94.44 110 ALA A CA 1
ATOM 853 C C . ALA A 1 110 ? -16.145 -8.823 16.725 1.00 94.44 110 ALA A C 1
ATOM 855 O O . ALA A 1 110 ? -16.674 -9.155 15.671 1.00 94.44 110 ALA A O 1
ATOM 856 N N . TYR A 1 111 ? -14.853 -8.501 16.800 1.00 94.56 111 TYR A N 1
ATOM 857 C CA . TYR A 1 111 ? -13.915 -8.545 15.684 1.00 94.56 111 TYR A CA 1
ATOM 858 C C . TYR A 1 111 ? -13.755 -9.967 15.138 1.00 94.56 111 TYR A C 1
ATOM 860 O O . TYR A 1 111 ? -13.931 -10.183 13.941 1.00 94.56 111 TYR A O 1
ATOM 868 N N . GLY A 1 112 ? -13.466 -10.946 16.002 1.00 94.31 112 GLY A N 1
ATOM 869 C CA . GLY A 1 112 ? -13.307 -12.344 15.590 1.00 94.31 112 GLY A CA 1
ATOM 870 C C . GLY A 1 112 ? -14.575 -12.917 14.951 1.00 94.31 112 GLY A C 1
ATOM 871 O O . GLY A 1 112 ? -14.516 -13.503 13.866 1.00 94.31 112 GLY A O 1
ATOM 872 N N . ASP A 1 113 ? -15.725 -12.673 15.579 1.00 94.31 113 ASP A N 1
ATOM 873 C CA . ASP A 1 113 ? -17.030 -13.117 15.082 1.00 94.31 113 ASP A CA 1
ATOM 874 C C . ASP A 1 113 ? -17.393 -12.430 13.753 1.00 94.31 113 ASP A C 1
ATOM 876 O O . ASP A 1 113 ? -17.878 -13.082 12.826 1.00 94.31 113 ASP A O 1
ATOM 880 N N . ALA A 1 114 ? -17.082 -11.139 13.606 1.00 94.12 114 ALA A N 1
ATOM 881 C CA . ALA A 1 114 ? -17.294 -10.397 12.367 1.00 94.12 114 ALA A CA 1
ATOM 882 C C . ALA A 1 114 ? -16.412 -10.897 11.218 1.00 94.12 114 ALA A C 1
ATOM 884 O O . ALA A 1 114 ? -16.898 -11.012 10.094 1.00 94.12 114 ALA A O 1
ATOM 885 N N . VAL A 1 115 ? -15.145 -11.248 11.479 1.00 92.31 115 VAL A N 1
ATOM 886 C CA . VAL A 1 115 ? -14.261 -11.851 10.464 1.00 92.31 115 VAL A CA 1
ATOM 887 C C . VAL A 1 115 ? -14.841 -13.184 9.984 1.00 92.31 115 VAL A C 1
ATOM 889 O O . VAL A 1 115 ? -14.857 -13.455 8.781 1.00 92.31 115 VAL A O 1
ATOM 892 N N . ALA A 1 116 ? -15.339 -14.016 10.902 1.00 92.88 116 ALA A N 1
ATOM 893 C CA . ALA A 1 116 ? -15.969 -15.286 10.553 1.00 92.88 116 ALA A CA 1
ATOM 894 C C . ALA A 1 116 ? -17.271 -15.083 9.757 1.00 92.88 116 ALA A C 1
ATOM 896 O O . ALA A 1 116 ? -17.481 -15.751 8.742 1.00 92.88 116 ALA A O 1
ATOM 897 N N . LYS A 1 117 ? -18.116 -14.132 10.176 1.00 91.75 117 LYS A N 1
ATOM 898 C CA . LYS A 1 117 ? -19.385 -13.789 9.514 1.00 91.75 117 LYS A CA 1
ATOM 899 C C . LYS A 1 117 ? -19.165 -13.236 8.107 1.00 91.75 117 LYS A C 1
ATOM 901 O O . LYS A 1 117 ? -19.774 -13.739 7.168 1.00 91.75 117 LYS A O 1
ATOM 906 N N . ALA A 1 118 ? -18.236 -12.293 7.939 1.00 89.38 118 ALA A N 1
ATOM 907 C CA . ALA A 1 118 ? -17.891 -11.712 6.641 1.00 89.38 118 ALA A CA 1
ATOM 908 C C . ALA A 1 118 ? -17.447 -12.785 5.635 1.00 89.38 118 ALA A C 1
ATOM 910 O O . ALA A 1 118 ? -17.937 -12.820 4.508 1.00 89.38 118 ALA A O 1
ATOM 911 N N . LYS A 1 119 ? -16.595 -13.726 6.068 1.00 87.06 119 LYS A N 1
ATOM 912 C CA . LYS A 1 119 ? -16.144 -14.850 5.230 1.00 87.06 119 LYS A CA 1
ATOM 913 C C . LYS A 1 119 ? -17.265 -15.829 4.888 1.00 87.06 119 LYS A C 1
ATOM 915 O O . LYS A 1 119 ? -17.320 -16.320 3.766 1.00 87.06 119 LYS A O 1
ATOM 920 N N . LYS A 1 120 ? -18.137 -16.144 5.849 1.00 89.94 120 LYS A N 1
ATOM 921 C CA . LYS A 1 120 ? -19.214 -17.128 5.671 1.00 89.94 120 LYS A CA 1
ATOM 922 C C . LYS A 1 120 ? -20.338 -16.607 4.775 1.00 89.94 120 LYS A C 1
ATOM 924 O O . LYS A 1 120 ? -20.878 -17.366 3.978 1.00 89.94 120 LYS A O 1
ATOM 929 N N . GLU A 1 121 ? -20.704 -15.340 4.933 1.00 87.12 121 GLU A N 1
ATOM 930 C CA . GLU A 1 121 ? -21.856 -14.727 4.261 1.00 87.12 121 GLU A CA 1
ATOM 931 C C . GLU A 1 121 ? -21.462 -13.918 3.016 1.00 87.12 121 GLU A C 1
ATOM 933 O O . GLU A 1 121 ? -22.339 -13.463 2.287 1.00 87.12 121 GLU A O 1
ATOM 938 N N . ASN A 1 122 ? -20.158 -13.770 2.745 1.00 83.31 122 ASN A N 1
ATOM 939 C CA . ASN A 1 122 ? -19.614 -12.969 1.645 1.00 83.31 122 ASN A CA 1
ATOM 940 C C . ASN A 1 122 ? -20.156 -11.523 1.646 1.00 83.31 122 ASN A C 1
ATOM 942 O O . ASN A 1 122 ? -20.579 -10.985 0.620 1.00 83.31 122 ASN A O 1
ATOM 946 N N . ILE A 1 123 ? -20.184 -10.921 2.836 1.00 86.00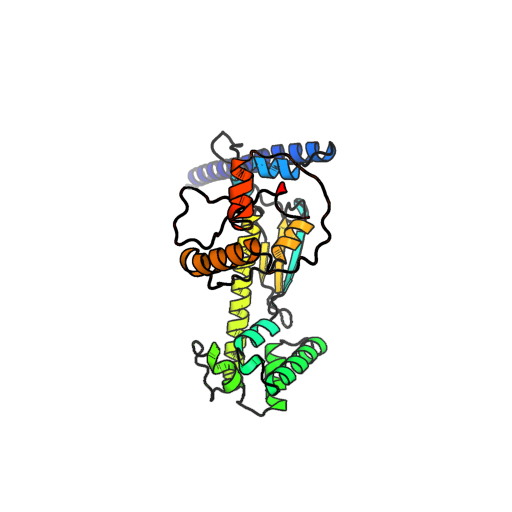 123 ILE A N 1
ATOM 947 C CA . ILE A 1 123 ? -20.626 -9.542 3.082 1.00 86.00 123 ILE A CA 1
ATOM 948 C C . ILE A 1 123 ? -19.432 -8.646 3.416 1.00 86.00 123 ILE A C 1
ATOM 950 O O . ILE A 1 123 ? -18.359 -9.135 3.773 1.00 86.00 123 ILE A O 1
ATOM 954 N N . ASP A 1 124 ? -19.624 -7.328 3.323 1.00 87.94 124 ASP A N 1
ATOM 955 C CA . ASP A 1 124 ? -18.593 -6.370 3.714 1.00 87.94 124 ASP A CA 1
ATOM 956 C C . ASP A 1 124 ? -18.258 -6.512 5.207 1.00 87.94 124 ASP A C 1
ATOM 958 O O . ASP A 1 124 ? -19.142 -6.669 6.058 1.00 87.94 124 ASP A O 1
ATOM 962 N N . PHE A 1 125 ? -16.965 -6.470 5.528 1.00 90.81 125 PHE A N 1
ATOM 963 C CA . PHE A 1 125 ? -16.499 -6.616 6.900 1.00 90.81 125 PHE A CA 1
ATOM 964 C C . PHE A 1 125 ? -17.039 -5.514 7.818 1.00 90.81 125 PHE A C 1
ATOM 966 O O . PHE A 1 125 ? -17.372 -5.806 8.965 1.00 90.81 125 PHE A O 1
ATOM 973 N N . VAL A 1 126 ? -17.163 -4.270 7.343 1.00 92.00 126 VAL A N 1
ATOM 974 C CA . VAL A 1 126 ? -17.676 -3.159 8.161 1.00 92.00 126 VAL A CA 1
ATOM 975 C C . VAL A 1 126 ? -19.127 -3.430 8.561 1.00 92.00 126 VAL A C 1
ATOM 977 O O . VAL A 1 126 ? -19.484 -3.269 9.728 1.00 92.00 126 VAL A O 1
ATOM 980 N N . ASP A 1 127 ? -19.945 -3.933 7.637 1.00 92.12 127 ASP A N 1
ATOM 981 C CA . ASP A 1 127 ? -21.341 -4.299 7.903 1.00 92.12 127 ASP A CA 1
ATOM 982 C C . ASP A 1 127 ? -21.436 -5.492 8.871 1.00 92.12 127 ASP A C 1
ATOM 984 O O . ASP A 1 127 ? -22.215 -5.486 9.836 1.00 92.12 127 ASP A O 1
ATOM 988 N N . ALA A 1 128 ? -20.597 -6.512 8.658 1.00 93.12 128 ALA A N 1
ATOM 989 C CA . ALA A 1 128 ? -20.490 -7.665 9.549 1.00 93.12 128 ALA A CA 1
ATOM 990 C C . ALA A 1 128 ? -20.074 -7.248 10.967 1.00 93.12 128 ALA A C 1
ATOM 992 O O . ALA A 1 128 ? -20.637 -7.741 11.946 1.00 93.12 128 ALA A O 1
ATOM 993 N N . PHE A 1 129 ? -19.132 -6.315 11.085 1.00 95.06 129 PHE A N 1
ATOM 994 C CA . PHE A 1 129 ? -18.622 -5.820 12.356 1.00 95.06 129 PHE A CA 1
ATOM 995 C C . PHE A 1 129 ? -19.648 -4.970 13.098 1.00 95.06 129 PHE A C 1
ATOM 997 O O . PHE A 1 129 ? -19.931 -5.245 14.263 1.00 95.06 129 PHE A O 1
ATOM 1004 N N . VAL A 1 130 ? -20.264 -3.995 12.428 1.00 94.44 130 VAL A N 1
ATOM 1005 C CA . VAL A 1 130 ? -21.285 -3.126 13.034 1.00 94.44 130 VAL A CA 1
ATOM 1006 C C . VAL A 1 130 ? -22.482 -3.948 13.514 1.00 94.44 130 VAL A C 1
ATOM 1008 O O . VAL A 1 130 ? -22.950 -3.752 14.637 1.00 94.44 130 VAL A O 1
ATOM 1011 N N . SER A 1 131 ? -22.948 -4.914 12.711 1.00 93.50 131 SER A N 1
ATOM 1012 C CA . SER A 1 131 ? -24.058 -5.796 13.105 1.00 93.50 131 SER A CA 1
ATOM 1013 C C . SER A 1 131 ? -23.714 -6.655 14.325 1.00 93.50 131 SER A C 1
ATOM 1015 O O . SER A 1 131 ? -24.452 -6.639 15.309 1.00 93.50 131 SER A O 1
ATOM 1017 N N . THR A 1 132 ? -22.564 -7.332 14.298 1.00 94.62 132 THR A N 1
ATOM 1018 C CA . THR A 1 132 ? -22.097 -8.207 15.382 1.00 94.62 132 THR A CA 1
ATOM 1019 C C . THR A 1 132 ? -21.841 -7.425 16.671 1.00 94.62 132 THR A C 1
ATOM 1021 O O . THR A 1 132 ? -22.250 -7.850 17.751 1.00 94.62 132 THR A O 1
ATOM 1024 N N . TYR A 1 133 ? -21.209 -6.251 16.589 1.00 94.38 133 TYR A N 1
ATOM 1025 C CA . TYR A 1 133 ? -20.934 -5.430 17.768 1.00 94.38 133 TYR A CA 1
ATOM 1026 C C . TYR A 1 133 ? -22.226 -4.940 18.427 1.00 94.38 133 TYR A C 1
ATOM 1028 O O . TYR A 1 133 ? -22.347 -4.988 19.652 1.00 94.38 133 TYR A O 1
ATOM 1036 N N . ARG A 1 134 ? -23.213 -4.529 17.621 1.00 93.50 134 ARG A N 1
ATOM 1037 C CA . ARG A 1 134 ? -24.538 -4.122 18.099 1.00 93.50 134 ARG A CA 1
ATOM 1038 C C . ARG A 1 134 ? -25.289 -5.272 18.771 1.00 93.50 134 ARG A C 1
ATOM 1040 O O . ARG A 1 134 ? -25.889 -5.069 19.823 1.00 93.50 134 ARG A O 1
ATOM 1047 N N . GLU A 1 135 ? -25.246 -6.472 18.193 1.00 93.06 135 GLU A N 1
ATOM 1048 C CA . GLU A 1 135 ? -25.861 -7.680 18.768 1.00 93.06 135 GLU A CA 1
ATOM 1049 C C . GLU A 1 135 ? -25.253 -8.046 20.133 1.00 93.06 135 GLU A C 1
ATOM 1051 O O . GLU A 1 135 ? -25.971 -8.473 21.034 1.00 93.06 135 GLU A O 1
ATOM 1056 N N . GLN A 1 136 ? -23.944 -7.848 20.309 1.00 92.44 136 GLN A N 1
ATOM 1057 C CA . GLN A 1 136 ? -23.229 -8.230 21.532 1.00 92.44 136 GLN A CA 1
ATOM 1058 C C . GLN A 1 136 ? -23.249 -7.161 22.631 1.00 92.44 136 GLN A C 1
ATOM 1060 O O . GLN A 1 136 ? -23.238 -7.503 23.813 1.00 92.44 136 GLN A O 1
ATOM 1065 N N . ASN A 1 137 ? -23.240 -5.876 22.262 1.00 91.19 137 ASN A N 1
ATOM 1066 C CA . ASN A 1 137 ? -23.000 -4.768 23.194 1.00 91.19 137 ASN A CA 1
ATOM 1067 C C . ASN A 1 137 ? -24.154 -3.753 23.277 1.00 91.19 137 ASN A C 1
ATOM 1069 O O . ASN A 1 137 ? -24.099 -2.848 24.114 1.00 91.19 137 ASN A O 1
ATOM 1073 N N . GLY A 1 138 ? -25.194 -3.907 22.454 1.00 89.88 138 GLY A N 1
ATOM 1074 C CA . GLY A 1 138 ? -26.313 -2.971 22.338 1.00 89.88 138 GLY A CA 1
ATOM 1075 C C . GLY A 1 138 ? -26.077 -1.869 21.298 1.00 89.88 138 GLY A C 1
ATOM 1076 O O . GLY A 1 138 ? -24.975 -1.705 20.778 1.00 89.88 138 GLY A O 1
ATOM 1077 N N . ALA A 1 139 ? -27.140 -1.122 20.992 1.00 89.19 139 ALA A N 1
ATOM 1078 C CA . ALA A 1 139 ? -27.124 -0.052 19.995 1.00 89.19 139 ALA A CA 1
ATOM 1079 C C . ALA A 1 139 ? -26.357 1.199 20.456 1.00 89.19 139 ALA A C 1
ATOM 1081 O O . ALA A 1 139 ? -26.344 1.532 21.645 1.00 89.19 139 ALA A O 1
ATOM 1082 N N . ASP A 1 140 ? -25.752 1.889 19.486 1.00 88.94 140 ASP A N 1
ATOM 1083 C CA . ASP A 1 140 ? -25.070 3.186 19.610 1.00 88.94 140 ASP A CA 1
ATOM 1084 C C . ASP A 1 140 ? -23.914 3.176 20.621 1.00 88.94 140 ASP A C 1
ATOM 1086 O O . ASP A 1 140 ? -23.681 4.119 21.380 1.00 88.94 140 ASP A O 1
ATOM 1090 N N . LYS A 1 141 ? -23.174 2.062 20.646 1.00 90.50 141 LYS A N 1
ATOM 1091 C CA . LYS A 1 141 ? -21.980 1.872 21.490 1.00 90.50 141 LYS A CA 1
ATOM 1092 C C . LYS A 1 141 ? -20.674 1.932 20.709 1.00 90.50 141 LYS A C 1
ATOM 1094 O O . LYS A 1 141 ? -19.611 1.971 21.329 1.00 90.50 141 LYS A O 1
ATOM 1099 N N . LEU A 1 142 ? -20.727 1.969 19.377 1.00 91.19 142 LEU A N 1
ATOM 1100 C CA . LEU A 1 142 ? -19.531 2.049 18.535 1.00 91.19 142 LEU A CA 1
ATOM 1101 C C . LEU A 1 142 ? -18.810 3.395 18.651 1.00 91.19 142 LEU A C 1
ATOM 1103 O O . LEU A 1 142 ? -17.590 3.440 18.510 1.00 91.19 142 LEU A O 1
ATOM 1107 N N . GLY A 1 143 ? -19.526 4.478 18.973 1.00 90.00 143 GLY A N 1
ATOM 1108 C CA . GLY A 1 143 ? -18.921 5.797 19.175 1.00 90.00 143 GLY A CA 1
ATOM 1109 C C . GLY A 1 143 ? -17.783 5.767 20.199 1.00 90.00 143 GLY A C 1
ATOM 1110 O O . GLY A 1 143 ? -16.731 6.354 19.968 1.00 90.00 143 GLY A O 1
ATOM 1111 N N . GLY A 1 144 ? -17.939 5.000 21.283 1.00 89.94 144 GLY A N 1
ATOM 1112 C CA . GLY A 1 144 ? -16.912 4.881 22.320 1.00 89.94 144 GLY A CA 1
ATOM 1113 C C . GLY A 1 144 ? -15.650 4.120 21.913 1.00 89.94 144 GLY A C 1
ATOM 1114 O O . GLY A 1 144 ? -14.610 4.344 22.517 1.00 89.94 144 GLY A O 1
ATOM 1115 N N . VAL A 1 145 ? -15.723 3.280 20.879 1.00 91.56 145 VAL A N 1
ATOM 1116 C CA . VAL A 1 145 ? -14.574 2.515 20.363 1.00 91.56 145 VAL A CA 1
ATOM 1117 C C . VAL A 1 145 ? -13.734 3.364 19.410 1.00 91.56 145 VAL A C 1
ATOM 1119 O O . VAL A 1 145 ? -12.513 3.274 19.402 1.00 91.56 145 VAL A O 1
ATOM 1122 N N . PHE A 1 146 ? -14.382 4.202 18.596 1.00 94.69 146 PHE A N 1
ATOM 1123 C CA . PHE A 1 146 ? -13.716 4.889 17.485 1.00 94.69 146 PHE A CA 1
ATOM 1124 C C . PHE A 1 146 ? -13.543 6.400 17.675 1.00 94.69 146 PHE A C 1
ATOM 1126 O O . PHE A 1 146 ? -12.838 7.026 16.884 1.00 94.69 146 PHE A O 1
ATOM 1133 N N . ALA A 1 147 ? -14.132 7.012 18.710 1.00 91.88 147 ALA A N 1
ATOM 1134 C CA . ALA A 1 147 ? -14.072 8.464 18.927 1.00 91.88 147 ALA A CA 1
ATOM 1135 C C . ALA A 1 147 ? -12.642 9.028 18.979 1.00 91.88 147 ALA A C 1
ATOM 1137 O O . ALA A 1 147 ? -12.416 10.147 18.526 1.00 91.88 147 ALA A O 1
ATOM 1138 N N . SER A 1 148 ? -11.676 8.264 19.502 1.00 91.00 148 SER A N 1
ATOM 1139 C CA . SER A 1 148 ? -10.281 8.713 19.613 1.00 91.00 148 SER A CA 1
ATOM 1140 C C . SER A 1 148 ? -9.625 8.933 18.242 1.00 91.00 148 SER A C 1
ATOM 1142 O O . SER A 1 148 ? -9.018 9.977 18.007 1.00 91.00 148 SER A O 1
ATOM 1144 N N . LYS A 1 149 ? -9.791 7.987 17.306 1.00 91.19 149 LYS A N 1
ATOM 1145 C CA . LYS A 1 149 ? -9.161 8.043 15.974 1.00 91.19 149 LYS A CA 1
ATOM 1146 C C . LYS A 1 149 ? -10.038 8.681 14.896 1.00 91.19 149 LYS A C 1
ATOM 1148 O O . LYS A 1 149 ? -9.502 9.174 13.914 1.00 91.19 149 LYS A O 1
ATOM 1153 N N . LEU A 1 150 ? -11.361 8.714 15.071 1.00 91.88 150 LEU A N 1
ATOM 1154 C CA . LEU A 1 150 ? -12.311 9.271 14.093 1.00 91.88 150 LEU A CA 1
ATOM 1155 C C . LEU A 1 150 ? -12.868 10.649 14.489 1.00 91.88 150 LEU A C 1
ATOM 1157 O O . LEU A 1 150 ? -13.888 11.089 13.953 1.00 91.88 150 LEU A O 1
ATOM 1161 N N . LYS A 1 151 ? -12.200 11.372 15.395 1.00 90.12 151 LYS A N 1
ATOM 1162 C CA . LYS A 1 151 ? -12.615 12.722 15.811 1.00 90.12 151 LYS A CA 1
ATOM 1163 C C . LYS A 1 151 ? -12.701 13.699 14.633 1.00 90.12 151 LYS A C 1
ATOM 1165 O O . LYS A 1 151 ? -13.650 14.473 14.547 1.00 90.12 151 LYS A O 1
ATOM 1170 N N . GLU A 1 152 ? -11.757 13.620 13.695 1.00 89.12 152 GLU A N 1
ATOM 1171 C CA . GLU A 1 152 ? -11.738 14.436 12.467 1.00 89.12 152 GLU A CA 1
ATOM 1172 C C . GLU A 1 152 ? -12.936 14.154 11.544 1.00 89.12 152 GLU A C 1
ATOM 1174 O O . GLU A 1 152 ? -13.320 14.995 10.734 1.00 89.12 152 GLU A O 1
ATOM 1179 N N . LYS A 1 153 ? -13.580 12.993 11.709 1.00 89.50 153 LYS A N 1
ATOM 1180 C CA . LYS A 1 153 ? -14.810 12.590 11.014 1.00 89.50 153 LYS A CA 1
ATOM 1181 C C . LYS A 1 153 ? -16.081 12.912 11.807 1.00 89.50 153 LYS A C 1
ATOM 1183 O O . LYS A 1 153 ? -17.152 12.414 11.472 1.00 89.50 153 LYS A O 1
ATOM 1188 N N . ASN A 1 154 ? -15.986 13.756 12.838 1.00 89.88 154 ASN A N 1
ATOM 1189 C CA . ASN A 1 154 ? -17.084 14.121 13.741 1.00 89.88 154 ASN A CA 1
ATOM 1190 C C . ASN A 1 154 ? -17.684 12.930 14.513 1.00 89.88 154 ASN A C 1
ATOM 1192 O O . ASN A 1 154 ? -18.861 12.956 14.883 1.00 89.88 154 ASN A O 1
ATOM 1196 N N . ILE A 1 155 ? -16.888 11.887 14.775 1.00 93.12 155 ILE A N 1
ATOM 1197 C CA . ILE A 1 155 ? -17.296 10.783 15.646 1.00 93.12 155 ILE A CA 1
ATOM 1198 C C . ILE A 1 155 ? -16.984 11.130 17.102 1.00 93.12 155 ILE A C 1
ATOM 1200 O O . ILE A 1 155 ? -15.885 11.558 17.448 1.00 93.12 155 ILE A O 1
ATOM 1204 N N . SER A 1 156 ? -17.980 10.932 17.959 1.00 92.06 156 SER A N 1
ATOM 1205 C CA . SER A 1 156 ? -17.928 11.145 19.402 1.00 92.06 156 SER A CA 1
ATOM 1206 C C . SER A 1 156 ? -18.441 9.907 20.141 1.00 92.06 156 SER A C 1
ATOM 1208 O O . SER A 1 156 ? -19.036 9.015 19.539 1.00 92.06 156 SER A O 1
ATOM 1210 N N . TYR A 1 157 ? -18.282 9.878 21.465 1.00 90.94 157 TYR A N 1
ATOM 1211 C CA . TYR A 1 157 ? -18.783 8.788 22.314 1.00 90.94 157 TYR A CA 1
ATOM 1212 C C . TYR A 1 157 ? -20.302 8.559 22.211 1.00 90.94 157 TYR A C 1
ATOM 1214 O O . TYR A 1 157 ? -20.760 7.455 22.485 1.00 90.94 157 TYR A O 1
ATOM 1222 N N . ASN A 1 158 ? -21.063 9.579 21.792 1.00 89.88 158 ASN A N 1
ATOM 1223 C CA . ASN A 1 158 ? -22.522 9.536 21.639 1.00 89.88 158 ASN A CA 1
ATOM 1224 C C . ASN A 1 158 ? -22.968 9.394 20.173 1.00 89.88 158 ASN A C 1
ATOM 1226 O O . ASN A 1 158 ? -24.149 9.557 19.870 1.00 89.88 158 ASN A O 1
ATOM 1230 N N . SER A 1 159 ? -22.033 9.176 19.245 1.00 92.69 159 SER A N 1
ATOM 1231 C CA . SER A 1 159 ? -22.368 8.982 17.836 1.00 92.69 159 SER A CA 1
ATOM 1232 C C . SER A 1 159 ? -23.108 7.666 17.630 1.00 92.69 159 SER A C 1
ATOM 1234 O O . SER A 1 159 ? -22.769 6.646 18.229 1.00 92.69 159 SER A O 1
ATOM 1236 N N . THR A 1 160 ? -24.094 7.701 16.738 1.00 94.19 160 THR A N 1
ATOM 1237 C CA . THR A 1 160 ? -24.886 6.520 16.381 1.00 94.19 160 THR A CA 1
ATOM 1238 C C . THR A 1 160 ? -24.050 5.493 15.623 1.00 94.19 160 THR A C 1
ATOM 1240 O O . THR A 1 160 ? -23.094 5.849 14.924 1.00 94.19 160 THR A O 1
ATOM 1243 N N . ASP A 1 161 ? -24.449 4.224 15.679 1.00 92.81 161 ASP A N 1
ATOM 1244 C CA . ASP A 1 161 ? -23.761 3.146 14.955 1.00 92.81 161 ASP A CA 1
ATOM 1245 C C . ASP A 1 161 ? -23.718 3.422 13.440 1.00 92.81 161 ASP A C 1
ATOM 1247 O O . ASP A 1 161 ? -22.712 3.155 12.787 1.00 92.81 161 ASP A O 1
ATOM 1251 N N . ALA A 1 162 ? -24.764 4.046 12.884 1.00 93.31 162 ALA A N 1
ATOM 1252 C CA . ALA A 1 162 ? -24.829 4.427 11.471 1.00 93.31 162 ALA A CA 1
ATOM 1253 C C . ALA A 1 162 ? -23.819 5.528 11.096 1.00 93.31 162 ALA A C 1
ATOM 1255 O O . ALA A 1 162 ? -23.216 5.488 10.020 1.00 93.31 162 ALA A O 1
ATOM 1256 N N . GLN A 1 163 ? -23.603 6.512 11.977 1.00 93.38 163 GLN A N 1
ATOM 1257 C CA . GLN A 1 163 ? -22.579 7.542 11.771 1.00 93.38 163 GLN A CA 1
ATOM 1258 C C . GLN A 1 163 ? -21.178 6.928 11.799 1.00 93.38 163 GLN A C 1
ATOM 1260 O O . GLN A 1 163 ? -20.356 7.243 10.938 1.00 93.38 163 GLN A O 1
ATOM 1265 N N . VAL A 1 164 ? -20.925 6.018 12.744 1.00 93.94 164 VAL A N 1
ATOM 1266 C CA . VAL A 1 164 ? -19.640 5.316 12.845 1.00 93.94 164 VAL A CA 1
ATOM 1267 C C . VAL A 1 164 ? -19.411 4.418 11.631 1.00 93.94 164 VAL A C 1
ATOM 1269 O O . VAL A 1 164 ? -18.341 4.477 11.037 1.00 93.94 164 VAL A O 1
ATOM 1272 N N . GLN A 1 165 ? -20.419 3.660 11.194 1.00 94.31 165 GLN A N 1
ATOM 1273 C CA . GLN A 1 165 ? -20.349 2.830 9.987 1.00 94.31 165 GLN A CA 1
ATOM 1274 C C . GLN A 1 165 ? -19.980 3.653 8.748 1.00 94.31 165 GLN A C 1
ATOM 1276 O O . GLN A 1 165 ? -19.127 3.245 7.959 1.00 94.31 165 GLN A O 1
ATOM 1281 N N . LYS A 1 166 ? -20.585 4.835 8.576 1.00 94.06 166 LYS A N 1
ATOM 1282 C CA . LYS A 1 166 ? -20.241 5.737 7.470 1.00 94.06 166 LYS A CA 1
ATOM 1283 C C . LYS A 1 166 ? -18.781 6.193 7.550 1.00 94.06 166 LYS A C 1
ATOM 1285 O O . LYS A 1 166 ? -18.077 6.119 6.548 1.00 94.06 166 LYS A O 1
ATOM 1290 N N . ALA A 1 167 ? -18.325 6.626 8.725 1.00 94.62 167 ALA A N 1
ATOM 1291 C CA . ALA A 1 167 ? -16.947 7.073 8.918 1.00 94.62 167 ALA A CA 1
ATOM 1292 C C . ALA A 1 167 ? -15.928 5.943 8.687 1.00 94.62 167 ALA A C 1
ATOM 1294 O O . ALA A 1 167 ? -14.910 6.171 8.038 1.00 94.62 167 ALA A O 1
ATOM 1295 N N . LEU A 1 168 ? -16.226 4.719 9.138 1.00 93.06 168 LEU A N 1
ATOM 1296 C CA . LEU A 1 168 ? -15.402 3.537 8.873 1.00 93.06 168 LEU A CA 1
ATOM 1297 C C . LEU A 1 168 ? -15.301 3.249 7.372 1.00 93.06 168 LEU A C 1
ATOM 1299 O O . LEU A 1 168 ? -14.202 3.054 6.868 1.00 93.06 168 LEU A O 1
ATOM 1303 N N . ASN A 1 169 ? -16.416 3.282 6.640 1.00 91.38 169 ASN A N 1
ATOM 1304 C CA . ASN A 1 169 ? -16.409 3.074 5.190 1.00 91.38 169 ASN A CA 1
ATOM 1305 C C . ASN A 1 169 ? -15.617 4.155 4.438 1.00 91.38 169 ASN A C 1
ATOM 1307 O O . ASN A 1 169 ? -14.910 3.851 3.477 1.00 91.38 169 ASN A O 1
ATOM 1311 N N . GLU A 1 170 ? -15.713 5.421 4.850 1.00 92.06 170 GLU A N 1
ATOM 1312 C CA . GLU A 1 170 ? -14.888 6.494 4.279 1.00 92.06 170 GLU A CA 1
ATOM 1313 C C . GLU A 1 170 ? -13.395 6.245 4.511 1.00 92.06 170 GLU A C 1
ATOM 1315 O O . GLU A 1 170 ? -12.597 6.417 3.591 1.00 92.06 170 GLU A O 1
ATOM 1320 N N . GLU A 1 171 ? -13.022 5.809 5.711 1.00 91.44 171 GLU A N 1
ATOM 1321 C CA . GLU A 1 171 ? -11.626 5.578 6.073 1.00 91.44 171 GLU A CA 1
ATOM 1322 C C . GLU A 1 171 ? -11.048 4.326 5.410 1.00 91.44 171 GLU A C 1
ATOM 1324 O O . GLU A 1 171 ? -9.911 4.330 4.947 1.00 91.44 171 GLU A O 1
ATOM 1329 N N . VAL A 1 172 ? -11.856 3.278 5.254 1.00 89.88 172 VAL A N 1
ATOM 1330 C CA . VAL A 1 172 ? -11.504 2.103 4.448 1.00 89.88 172 VAL A CA 1
ATOM 1331 C C . VAL A 1 172 ? -11.248 2.515 3.000 1.00 89.88 172 VAL A C 1
ATOM 1333 O O . VAL A 1 172 ? -10.220 2.148 2.434 1.00 89.88 172 VAL A O 1
ATOM 1336 N N . ASN A 1 173 ? -12.118 3.333 2.401 1.00 89.06 173 ASN A N 1
ATOM 1337 C CA . ASN A 1 173 ? -11.895 3.841 1.045 1.00 89.06 173 ASN A CA 1
ATOM 1338 C C . ASN A 1 173 ? -10.613 4.684 0.947 1.00 89.06 173 ASN A C 1
ATOM 1340 O O . ASN A 1 173 ? -9.839 4.509 0.003 1.00 89.06 173 ASN A O 1
ATOM 1344 N N . ALA A 1 174 ? -10.351 5.547 1.932 1.00 90.69 174 ALA A N 1
ATOM 1345 C CA . ALA A 1 174 ? -9.126 6.340 1.993 1.00 90.69 174 ALA A CA 1
ATOM 1346 C C . ALA A 1 174 ? -7.872 5.457 2.119 1.00 90.69 174 ALA A C 1
ATOM 1348 O O . ALA A 1 174 ? -6.885 5.677 1.413 1.00 90.69 174 ALA A O 1
ATOM 1349 N N . ALA A 1 175 ? -7.918 4.418 2.957 1.00 89.44 175 ALA A N 1
ATOM 1350 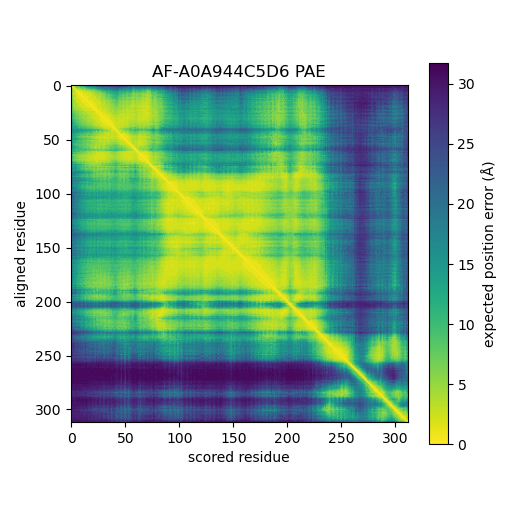C CA . ALA A 1 175 ? -6.842 3.444 3.102 1.00 89.44 175 ALA A CA 1
ATOM 1351 C C . ALA A 1 175 ? -6.545 2.737 1.771 1.00 89.44 175 ALA A C 1
ATOM 1353 O O . ALA A 1 175 ? -5.386 2.654 1.371 1.00 89.44 175 ALA A O 1
ATOM 1354 N N . VAL A 1 176 ? -7.576 2.321 1.030 1.00 89.25 176 VAL A N 1
ATOM 1355 C CA . VAL A 1 176 ? -7.426 1.680 -0.289 1.00 89.25 176 VAL A CA 1
ATOM 1356 C C . VAL A 1 176 ? -6.820 2.630 -1.322 1.00 89.25 176 VAL A C 1
ATOM 1358 O O . VAL A 1 176 ? -5.930 2.244 -2.084 1.00 89.25 176 VAL A O 1
ATOM 1361 N N . GLU A 1 177 ? -7.249 3.891 -1.345 1.00 89.94 177 GLU A N 1
ATOM 1362 C CA . GLU A 1 177 ? -6.674 4.906 -2.233 1.00 89.94 177 GLU A CA 1
ATOM 1363 C C . GLU A 1 177 ? -5.204 5.189 -1.910 1.00 89.94 177 GLU A C 1
ATOM 1365 O O . GLU A 1 177 ? -4.377 5.319 -2.820 1.00 89.94 177 GLU A O 1
ATOM 1370 N N . ASN A 1 178 ? -4.853 5.227 -0.626 1.00 88.88 178 ASN A N 1
ATOM 1371 C CA . ASN A 1 178 ? -3.472 5.370 -0.180 1.00 88.88 178 ASN A CA 1
ATOM 1372 C C . ASN A 1 178 ? -2.632 4.142 -0.550 1.00 88.88 178 ASN A C 1
ATOM 1374 O O . ASN A 1 178 ? -1.538 4.300 -1.096 1.00 88.88 178 ASN A O 1
ATOM 1378 N N . SER A 1 179 ? -3.153 2.927 -0.369 1.00 88.25 179 SER A N 1
ATOM 1379 C CA . SER A 1 179 ? -2.498 1.698 -0.829 1.00 88.25 179 SER A CA 1
ATOM 1380 C C . SER A 1 179 ? -2.250 1.716 -2.337 1.00 88.25 179 SER A C 1
ATOM 1382 O O . SER A 1 179 ? -1.148 1.391 -2.769 1.00 88.25 179 SER A O 1
ATOM 1384 N N . ASN A 1 180 ? -3.203 2.181 -3.150 1.00 89.50 180 ASN A N 1
ATOM 1385 C CA . ASN A 1 180 ? -3.008 2.347 -4.596 1.00 89.50 180 ASN A CA 1
ATOM 1386 C C . ASN A 1 180 ? -1.863 3.330 -4.923 1.00 89.50 180 ASN A C 1
ATOM 1388 O O . ASN A 1 180 ? -1.039 3.041 -5.791 1.00 89.50 180 ASN A O 1
ATOM 1392 N N . LYS A 1 181 ? -1.745 4.459 -4.208 1.00 89.25 181 LYS A N 1
ATOM 1393 C CA . LYS A 1 181 ? -0.611 5.396 -4.377 1.00 89.25 181 LYS A CA 1
ATOM 1394 C C . LYS A 1 181 ? 0.732 4.751 -4.024 1.00 89.25 181 LYS A C 1
ATOM 1396 O O . LYS A 1 181 ? 1.720 4.968 -4.730 1.00 89.25 181 LYS A O 1
ATOM 1401 N N . VAL A 1 182 ? 0.770 3.945 -2.962 1.00 88.38 182 VAL A N 1
ATOM 1402 C CA . VAL A 1 182 ? 1.975 3.210 -2.545 1.00 88.38 182 VAL A CA 1
ATOM 1403 C C . VAL A 1 182 ? 2.352 2.160 -3.587 1.00 88.38 182 VAL A C 1
ATOM 1405 O O . VAL A 1 182 ? 3.512 2.093 -3.989 1.00 88.38 182 VAL A O 1
ATOM 1408 N N . VAL A 1 183 ? 1.384 1.378 -4.068 1.00 88.75 183 VAL A N 1
ATOM 1409 C CA . VAL A 1 183 ? 1.585 0.368 -5.118 1.00 88.75 183 VAL A CA 1
ATOM 1410 C C . VAL A 1 183 ? 2.124 1.018 -6.392 1.00 88.75 183 VAL A C 1
ATOM 1412 O O . VAL A 1 183 ? 3.147 0.565 -6.898 1.00 88.75 183 VAL A O 1
ATOM 1415 N N . ARG A 1 184 ? 1.532 2.132 -6.847 1.00 89.06 184 ARG A N 1
ATOM 1416 C CA . ARG A 1 184 ? 2.041 2.934 -7.978 1.00 89.06 184 ARG A CA 1
ATOM 1417 C C . ARG A 1 184 ? 3.497 3.332 -7.782 1.00 89.06 184 ARG A C 1
ATOM 1419 O O . ARG A 1 184 ? 4.349 2.934 -8.564 1.00 89.06 184 ARG A O 1
ATOM 1426 N N . SER A 1 185 ? 3.796 3.992 -6.665 1.00 88.31 185 SER A N 1
ATOM 1427 C CA . SER A 1 185 ? 5.156 4.445 -6.345 1.00 88.31 185 SER A CA 1
ATOM 1428 C C . SER A 1 185 ? 6.181 3.303 -6.327 1.00 88.31 185 SER A C 1
ATOM 1430 O O . SER A 1 185 ? 7.338 3.495 -6.693 1.00 88.31 185 SER A O 1
ATOM 1432 N N . ARG A 1 186 ? 5.789 2.102 -5.882 1.00 86.50 186 ARG A N 1
ATOM 1433 C CA . ARG A 1 186 ? 6.665 0.918 -5.881 1.00 86.50 186 ARG A CA 1
ATOM 1434 C C . ARG A 1 186 ? 6.879 0.349 -7.278 1.00 86.50 186 ARG A C 1
ATOM 1436 O O . ARG A 1 186 ? 7.999 -0.042 -7.595 1.00 86.50 186 ARG A O 1
ATOM 1443 N N . ILE A 1 187 ? 5.835 0.313 -8.099 1.00 87.38 187 ILE A N 1
ATOM 1444 C CA . ILE A 1 187 ? 5.916 -0.145 -9.491 1.00 87.38 187 ILE A CA 1
ATOM 1445 C C . ILE A 1 187 ? 6.774 0.817 -10.317 1.00 87.38 187 ILE A C 1
ATOM 1447 O O . ILE A 1 187 ? 7.637 0.369 -11.071 1.00 87.38 187 ILE A O 1
ATOM 1451 N N . ASP A 1 188 ? 6.629 2.123 -10.092 1.00 84.19 188 ASP A N 1
ATOM 1452 C CA . ASP A 1 188 ? 7.442 3.158 -10.737 1.00 84.19 188 ASP A CA 1
ATOM 1453 C C . ASP A 1 188 ? 8.937 2.971 -10.424 1.00 84.19 188 ASP A C 1
ATOM 1455 O O . ASP A 1 188 ? 9.788 3.107 -11.305 1.00 84.19 188 ASP A O 1
ATOM 1459 N N . ARG A 1 189 ? 9.278 2.570 -9.187 1.00 80.69 189 ARG A N 1
ATOM 1460 C CA . ARG A 1 189 ? 10.661 2.224 -8.798 1.00 80.69 189 ARG A CA 1
ATOM 1461 C C . ARG A 1 189 ? 11.195 0.985 -9.512 1.00 80.69 189 ARG A C 1
ATOM 1463 O O . ARG A 1 189 ? 12.400 0.892 -9.717 1.00 80.69 189 ARG A O 1
ATOM 1470 N N . PHE A 1 190 ? 10.329 0.047 -9.889 1.00 78.56 190 PHE A N 1
ATOM 1471 C CA . PHE A 1 190 ? 10.722 -1.127 -10.670 1.00 78.56 190 PHE A CA 1
ATOM 1472 C C . PHE A 1 190 ? 10.909 -0.796 -12.164 1.00 78.56 190 PHE A C 1
ATOM 1474 O O . PHE A 1 190 ? 11.485 -1.587 -12.915 1.00 78.56 190 PHE A O 1
ATOM 1481 N N . GLY A 1 191 ? 10.470 0.389 -12.605 1.00 75.75 191 GLY A N 1
ATOM 1482 C CA . GLY A 1 191 ? 10.619 0.851 -13.984 1.00 75.75 191 GLY A CA 1
ATOM 1483 C C . GLY A 1 191 ? 9.731 0.083 -14.959 1.00 75.75 191 GLY A C 1
ATOM 1484 O O . GLY A 1 191 ? 10.175 -0.267 -16.049 1.00 75.75 191 GLY A O 1
ATOM 1485 N N . VAL A 1 192 ? 8.500 -0.244 -14.553 1.00 81.56 192 VAL A N 1
ATOM 1486 C CA . VAL A 1 192 ? 7.503 -0.824 -15.462 1.00 81.56 192 VAL A CA 1
ATOM 1487 C C . VAL A 1 192 ? 6.934 0.286 -16.332 1.00 81.56 192 VAL A C 1
ATOM 1489 O O . VAL A 1 192 ? 6.339 1.235 -15.826 1.00 81.56 192 VAL A O 1
ATOM 1492 N N . ALA A 1 193 ? 7.082 0.154 -17.647 1.00 71.56 193 ALA A N 1
ATOM 1493 C CA . ALA A 1 193 ? 6.436 1.057 -18.583 1.00 71.56 193 ALA A CA 1
ATOM 1494 C C . ALA A 1 193 ? 4.918 0.801 -18.582 1.00 71.56 193 ALA A C 1
ATOM 1496 O O . ALA A 1 193 ? 4.473 -0.272 -18.981 1.00 71.56 193 ALA A O 1
ATOM 1497 N N . GLN A 1 194 ? 4.141 1.800 -18.153 1.00 77.75 194 GLN A N 1
ATOM 1498 C CA . GLN A 1 194 ? 2.673 1.841 -18.256 1.00 77.75 194 GLN A CA 1
ATOM 1499 C C . GLN A 1 194 ? 1.932 0.688 -17.537 1.00 77.75 194 GLN A C 1
ATOM 1501 O O . GLN A 1 194 ? 1.253 -0.113 -18.184 1.00 77.75 194 GLN A O 1
ATOM 1506 N N . PRO A 1 195 ? 2.007 0.597 -16.196 1.00 88.00 195 PRO A N 1
ATOM 1507 C CA . PRO A 1 195 ? 1.214 -0.373 -15.445 1.00 88.00 195 PRO A CA 1
ATOM 1508 C C . PRO A 1 195 ? -0.284 -0.025 -15.473 1.00 88.00 195 PRO A C 1
ATOM 1510 O O . PRO A 1 195 ? -0.665 1.143 -15.357 1.00 88.00 195 PRO A O 1
ATOM 1513 N N . ASN A 1 196 ? -1.146 -1.040 -15.560 1.00 87.88 196 ASN A N 1
ATOM 1514 C CA . ASN A 1 196 ? -2.592 -0.879 -15.396 1.00 87.88 196 ASN A CA 1
ATOM 1515 C C . ASN A 1 196 ? -2.973 -1.241 -13.954 1.00 87.88 196 ASN A C 1
ATOM 1517 O O . ASN A 1 196 ? -2.809 -2.380 -13.527 1.00 87.88 196 ASN A O 1
ATOM 1521 N N . ILE A 1 197 ? -3.442 -0.252 -13.188 1.00 88.94 197 ILE A N 1
ATOM 1522 C CA . ILE A 1 197 ? -3.762 -0.408 -11.765 1.00 88.94 197 ILE A CA 1
ATOM 1523 C C . ILE A 1 197 ? -5.185 0.077 -11.527 1.00 88.94 197 ILE A C 1
ATOM 1525 O O . ILE A 1 197 ? -5.478 1.267 -11.699 1.00 88.94 197 ILE A O 1
ATOM 1529 N N . GLN A 1 198 ? -6.051 -0.838 -11.104 1.00 88.62 198 GLN A N 1
ATOM 1530 C CA . GLN A 1 198 ? -7.478 -0.595 -10.928 1.00 88.62 198 GLN A CA 1
ATOM 1531 C C . GLN A 1 198 ? -7.917 -1.015 -9.530 1.00 88.62 198 GLN A C 1
ATOM 1533 O O . GLN A 1 198 ? -7.641 -2.123 -9.082 1.00 88.62 198 GLN A O 1
ATOM 1538 N N . ILE A 1 199 ? -8.630 -0.125 -8.843 1.00 87.25 199 ILE A N 1
ATOM 1539 C CA . ILE A 1 199 ? -9.302 -0.474 -7.591 1.00 87.25 199 ILE A CA 1
ATOM 1540 C C . ILE A 1 199 ? -10.588 -1.203 -7.969 1.00 87.25 199 ILE A C 1
ATOM 1542 O O . ILE A 1 199 ? -11.444 -0.636 -8.651 1.00 87.25 199 ILE A O 1
ATOM 1546 N N . LEU A 1 200 ? -10.727 -2.447 -7.527 1.00 83.62 200 LEU A N 1
ATOM 1547 C CA . LEU A 1 200 ? -11.947 -3.214 -7.715 1.00 83.62 200 LEU A CA 1
ATOM 1548 C C . LEU A 1 200 ? -12.974 -2.729 -6.689 1.00 83.62 200 LEU A C 1
ATOM 1550 O O . LEU A 1 200 ? -12.723 -2.701 -5.486 1.00 83.62 200 LEU A O 1
ATOM 1554 N N . ARG A 1 201 ? -14.131 -2.283 -7.180 1.00 73.19 201 ARG A N 1
ATOM 1555 C CA . ARG A 1 201 ? -15.243 -1.796 -6.355 1.00 73.19 201 ARG A CA 1
ATOM 1556 C C . ARG A 1 201 ? -16.479 -2.634 -6.675 1.00 73.19 201 ARG A C 1
ATOM 1558 O O . ARG A 1 201 ? -17.267 -2.280 -7.546 1.00 73.19 201 ARG A O 1
ATOM 1565 N N . GLY A 1 202 ? -16.612 -3.767 -5.990 1.00 67.69 202 GLY A N 1
ATOM 1566 C CA . GLY A 1 202 ? -17.753 -4.683 -6.073 1.00 67.69 202 GLY A CA 1
ATOM 1567 C C . GLY A 1 202 ? -18.211 -5.117 -4.678 1.00 67.69 202 GLY A C 1
ATOM 1568 O O . GLY A 1 202 ? -17.450 -5.009 -3.717 1.00 67.69 202 GLY A O 1
ATOM 1569 N N . LYS A 1 203 ? -19.451 -5.608 -4.543 1.00 58.62 203 LYS A N 1
ATOM 1570 C CA . LYS A 1 203 ? -19.934 -6.190 -3.275 1.00 58.62 203 LYS A CA 1
ATOM 1571 C C . LYS A 1 203 ? -19.030 -7.371 -2.889 1.00 58.62 203 LYS A C 1
ATOM 1573 O O . LYS A 1 203 ? -18.885 -8.290 -3.689 1.00 58.62 203 LYS A O 1
ATOM 1578 N N . GLY A 1 204 ? -18.411 -7.320 -1.709 1.00 60.91 204 GLY A N 1
ATOM 1579 C CA . GLY A 1 204 ? -17.436 -8.327 -1.259 1.00 60.91 204 GLY A CA 1
ATOM 1580 C C . GLY A 1 204 ? -16.042 -8.209 -1.898 1.00 60.91 204 GLY A C 1
ATOM 1581 O O . GLY A 1 204 ? -15.198 -9.069 -1.681 1.00 60.91 204 GLY A O 1
ATOM 1582 N N . GLN A 1 205 ? -15.787 -7.157 -2.683 1.00 63.09 205 GLN A N 1
ATOM 1583 C CA . GLN A 1 205 ? -14.483 -6.860 -3.298 1.00 63.09 205 GLN A CA 1
ATOM 1584 C C . GLN A 1 205 ? -13.898 -5.527 -2.805 1.00 63.09 205 GLN A C 1
ATOM 1586 O O . GLN A 1 205 ? -12.914 -5.038 -3.362 1.00 63.09 205 GLN A O 1
ATOM 1591 N N . THR A 1 206 ? -14.504 -4.915 -1.780 1.00 66.31 206 THR A N 1
ATOM 1592 C CA . THR A 1 206 ? -13.993 -3.692 -1.158 1.00 66.31 206 THR A CA 1
ATOM 1593 C C . THR A 1 206 ? -12.568 -3.941 -0.667 1.00 66.31 206 THR A C 1
ATOM 1595 O O . THR A 1 206 ? -12.334 -4.823 0.152 1.00 66.31 206 THR A O 1
ATOM 1598 N N . GLY A 1 207 ? -11.606 -3.175 -1.181 1.00 73.75 207 GLY A N 1
ATOM 1599 C CA . GLY A 1 207 ? -10.203 -3.291 -0.783 1.00 73.75 207 GLY A CA 1
ATOM 1600 C C . GLY A 1 207 ? -9.310 -4.083 -1.727 1.00 73.75 207 GLY A C 1
ATOM 1601 O O . GLY A 1 207 ? -8.117 -4.190 -1.457 1.00 73.75 207 GLY A O 1
ATOM 1602 N N . GLN A 1 208 ? -9.824 -4.576 -2.853 1.00 85.19 208 GLN A N 1
ATOM 1603 C CA . GLN A 1 208 ? -8.990 -5.237 -3.855 1.00 85.19 208 GLN A CA 1
ATOM 1604 C C . GLN A 1 208 ? -8.433 -4.246 -4.888 1.00 85.19 208 GLN A C 1
ATOM 1606 O O . GLN A 1 208 ? -9.120 -3.345 -5.370 1.00 85.19 208 GLN A O 1
ATOM 1611 N N . ILE A 1 209 ? -7.167 -4.427 -5.249 1.00 87.19 209 ILE A N 1
ATOM 1612 C CA . ILE A 1 209 ? -6.435 -3.638 -6.238 1.00 87.19 209 ILE A CA 1
ATOM 1613 C C . ILE A 1 209 ? -5.875 -4.613 -7.274 1.00 87.19 209 ILE A C 1
ATOM 1615 O O . ILE A 1 209 ? -4.982 -5.404 -6.973 1.00 87.19 209 ILE A O 1
ATOM 1619 N N . MET A 1 210 ? -6.402 -4.555 -8.494 1.00 89.81 210 MET A N 1
ATOM 1620 C CA . MET A 1 210 ? -5.882 -5.279 -9.651 1.00 89.81 210 MET A CA 1
ATOM 1621 C C . MET A 1 210 ? -4.670 -4.534 -10.204 1.00 89.81 210 MET A C 1
ATOM 1623 O O . MET A 1 210 ? -4.732 -3.323 -10.432 1.00 89.81 210 MET A O 1
ATOM 1627 N N . VAL A 1 211 ? -3.581 -5.259 -10.431 1.00 90.62 211 VAL A N 1
ATOM 1628 C CA . VAL A 1 211 ? -2.320 -4.731 -10.945 1.00 90.62 211 VAL A CA 1
ATOM 1629 C C . VAL A 1 211 ? -1.848 -5.600 -12.099 1.00 90.62 211 VAL A C 1
ATOM 1631 O O . VAL A 1 211 ? -1.488 -6.760 -11.911 1.00 90.62 211 VAL A O 1
ATOM 1634 N N . GLU A 1 212 ? -1.754 -5.005 -13.279 1.00 90.00 212 GLU A N 1
ATOM 1635 C CA . GLU A 1 212 ? -1.163 -5.624 -14.459 1.00 90.00 212 GLU A CA 1
ATOM 1636 C C . GLU A 1 212 ? 0.126 -4.888 -14.825 1.00 90.00 212 GLU A C 1
ATOM 1638 O O . GLU A 1 212 ? 0.153 -3.663 -14.988 1.00 90.00 212 GLU A O 1
ATOM 1643 N N . MET A 1 213 ? 1.210 -5.647 -14.955 1.00 88.62 213 MET A N 1
ATOM 1644 C CA . MET A 1 213 ? 2.543 -5.141 -15.273 1.00 88.62 213 MET A CA 1
ATOM 1645 C C . MET A 1 213 ? 3.090 -5.869 -16.505 1.00 88.62 213 MET A C 1
ATOM 1647 O O . MET A 1 213 ? 3.641 -6.971 -16.377 1.00 88.62 213 MET A O 1
ATOM 1651 N N . PRO A 1 214 ? 2.938 -5.275 -17.702 1.00 86.62 214 PRO A N 1
ATOM 1652 C CA . PRO A 1 214 ? 3.496 -5.817 -18.934 1.00 86.62 214 PRO A CA 1
ATOM 1653 C C . PRO A 1 214 ? 5.030 -5.748 -18.951 1.00 86.62 214 PRO A C 1
ATOM 1655 O O . PRO A 1 214 ? 5.633 -4.798 -18.452 1.00 86.62 214 PRO A O 1
ATOM 1658 N N . GLY A 1 215 ? 5.682 -6.735 -19.564 1.00 80.56 215 GLY A N 1
ATOM 1659 C CA . GLY A 1 215 ? 7.134 -6.754 -19.777 1.00 80.56 215 GLY A CA 1
ATOM 1660 C C . GLY A 1 215 ? 7.987 -7.093 -18.550 1.00 80.56 215 GLY A C 1
ATOM 1661 O O . GLY A 1 215 ? 9.208 -6.955 -18.608 1.00 80.56 215 GLY A O 1
ATOM 1662 N N . ILE A 1 216 ? 7.382 -7.546 -17.447 1.00 83.12 216 ILE A N 1
ATOM 1663 C CA . ILE A 1 216 ? 8.118 -8.082 -16.293 1.00 83.12 216 ILE A CA 1
ATOM 1664 C C . ILE A 1 216 ? 8.742 -9.433 -16.652 1.00 83.12 216 ILE A C 1
ATOM 1666 O O . ILE A 1 216 ? 8.026 -10.376 -16.978 1.00 83.12 216 ILE A O 1
ATOM 1670 N N . LYS A 1 217 ? 10.072 -9.533 -16.534 1.00 77.69 217 LYS A N 1
ATOM 1671 C CA . LYS A 1 217 ? 10.822 -10.786 -16.735 1.00 77.69 217 LYS A CA 1
ATOM 1672 C C . LYS A 1 217 ? 10.982 -11.613 -15.449 1.00 77.69 217 LYS A C 1
ATOM 1674 O O . LYS A 1 217 ? 11.082 -12.831 -15.522 1.00 77.69 217 LYS A O 1
ATOM 1679 N N . GLU A 1 218 ? 10.965 -10.967 -14.279 1.00 81.62 218 GLU A N 1
ATOM 1680 C CA . GLU A 1 218 ? 11.186 -11.598 -12.967 1.00 81.62 218 GLU A CA 1
ATOM 1681 C C . GLU A 1 218 ? 9.978 -11.404 -12.022 1.00 81.62 218 GLU A C 1
ATOM 1683 O O . GLU A 1 218 ? 9.970 -10.479 -11.201 1.00 81.62 218 GLU A O 1
ATOM 1688 N N . PRO A 1 219 ? 8.939 -12.256 -12.097 1.00 83.00 219 PRO A N 1
ATOM 1689 C CA . PRO A 1 219 ? 7.718 -12.079 -11.305 1.00 83.00 219 PRO A CA 1
ATOM 1690 C C . PRO A 1 219 ? 7.951 -12.226 -9.794 1.00 83.00 219 PRO A C 1
ATOM 1692 O O . PRO A 1 219 ? 7.393 -11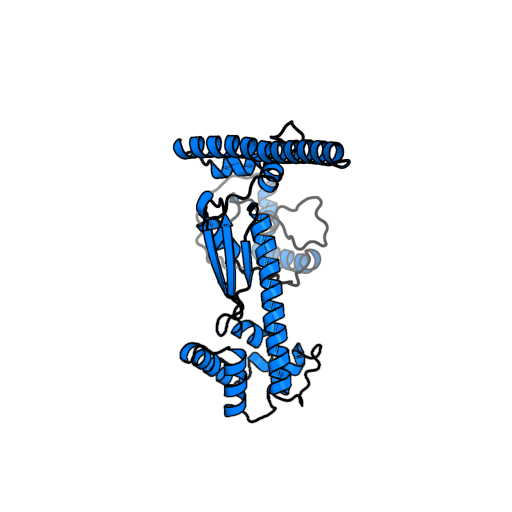.459 -9.012 1.00 83.00 219 PRO A O 1
ATOM 1695 N N . GLU A 1 220 ? 8.821 -13.145 -9.362 1.00 84.25 220 GLU A N 1
ATOM 1696 C CA . GLU A 1 220 ? 9.083 -13.398 -7.934 1.00 84.25 220 GLU A CA 1
ATOM 1697 C C . GLU A 1 220 ? 9.686 -12.181 -7.215 1.00 84.25 220 GLU A C 1
ATOM 1699 O O . GLU A 1 220 ? 9.309 -11.848 -6.088 1.00 84.25 220 GLU A O 1
ATOM 1704 N N . ARG A 1 221 ? 10.580 -11.447 -7.887 1.00 81.75 221 ARG A N 1
ATOM 1705 C CA . ARG A 1 221 ? 11.187 -10.225 -7.344 1.00 81.75 221 ARG A CA 1
ATOM 1706 C C . ARG A 1 221 ? 10.150 -9.116 -7.172 1.00 81.75 221 ARG A C 1
ATOM 1708 O O . ARG A 1 221 ? 10.123 -8.455 -6.133 1.00 81.75 221 ARG A O 1
ATOM 1715 N N . VAL A 1 222 ? 9.275 -8.938 -8.164 1.00 82.94 222 VAL A N 1
ATOM 1716 C CA . VAL A 1 222 ? 8.184 -7.954 -8.103 1.00 82.94 222 VAL A CA 1
ATOM 1717 C C . VAL A 1 222 ? 7.175 -8.342 -7.029 1.00 82.94 222 VAL A C 1
ATOM 1719 O O . VAL A 1 222 ? 6.755 -7.492 -6.247 1.00 82.94 222 VAL A O 1
ATOM 1722 N N . ARG A 1 223 ? 6.838 -9.630 -6.921 1.00 84.44 223 ARG A N 1
ATOM 1723 C CA . ARG A 1 223 ? 5.966 -10.148 -5.864 1.00 84.44 223 ARG A CA 1
ATOM 1724 C C . ARG A 1 223 ? 6.522 -9.825 -4.481 1.00 84.44 223 ARG A C 1
ATOM 1726 O O . ARG A 1 223 ? 5.798 -9.255 -3.670 1.00 84.44 223 ARG A O 1
ATOM 1733 N N . LYS A 1 224 ? 7.805 -10.101 -4.227 1.00 84.81 224 LYS A N 1
ATOM 1734 C CA . LYS A 1 224 ? 8.467 -9.768 -2.954 1.00 84.81 224 LYS A CA 1
ATOM 1735 C C . LYS A 1 224 ? 8.428 -8.264 -2.657 1.00 84.81 224 LYS A C 1
ATOM 1737 O O . LYS A 1 224 ? 8.184 -7.869 -1.520 1.00 84.81 224 LYS A O 1
ATOM 1742 N N . LEU A 1 225 ? 8.617 -7.418 -3.671 1.00 82.38 225 LEU A N 1
ATOM 1743 C CA . LEU A 1 225 ? 8.560 -5.958 -3.530 1.00 82.38 225 LEU A CA 1
ATOM 1744 C C . LEU A 1 225 ? 7.145 -5.448 -3.207 1.00 82.38 225 LEU A C 1
ATOM 1746 O O . LEU A 1 225 ? 6.976 -4.545 -2.385 1.00 82.38 225 LEU A O 1
ATOM 1750 N N . LEU A 1 226 ? 6.124 -6.015 -3.850 1.00 83.06 226 LEU A N 1
ATOM 1751 C CA . LEU A 1 226 ? 4.726 -5.655 -3.610 1.00 83.06 226 LEU A CA 1
ATOM 1752 C C . LEU A 1 226 ? 4.224 -6.182 -2.260 1.00 83.06 226 LEU A C 1
ATOM 1754 O O . LEU A 1 226 ? 3.453 -5.493 -1.600 1.00 83.06 226 LEU A O 1
ATOM 1758 N N . GLN A 1 227 ? 4.709 -7.345 -1.816 1.00 80.56 227 GLN A N 1
ATOM 1759 C CA . GLN A 1 227 ? 4.384 -7.930 -0.509 1.00 80.56 227 GLN A CA 1
ATOM 1760 C C . GLN A 1 227 ? 5.115 -7.276 0.667 1.00 80.56 227 GLN A C 1
ATOM 1762 O O . GLN A 1 227 ? 4.635 -7.361 1.794 1.00 80.56 227 GLN A O 1
ATOM 1767 N N . GLY A 1 228 ? 6.271 -6.642 0.442 1.00 78.19 228 GLY A N 1
ATOM 1768 C CA . GLY A 1 228 ? 7.045 -6.030 1.520 1.00 78.19 228 GLY A CA 1
ATOM 1769 C C . GLY A 1 228 ? 6.213 -5.010 2.301 1.00 78.19 228 GLY A C 1
ATOM 1770 O O . GLY A 1 228 ? 5.755 -4.015 1.738 1.00 78.19 228 GLY A O 1
ATOM 1771 N N . SER A 1 229 ? 6.006 -5.225 3.598 1.00 67.88 229 SER A N 1
ATOM 1772 C CA . SER A 1 229 ? 5.389 -4.206 4.449 1.00 67.88 229 SER A CA 1
ATOM 1773 C C . SER A 1 229 ? 6.349 -3.020 4.554 1.00 67.88 229 SER A C 1
ATOM 1775 O O . SER A 1 229 ? 7.504 -3.194 4.931 1.00 67.88 229 SER A O 1
ATOM 1777 N N . ALA A 1 230 ? 5.906 -1.822 4.168 1.00 61.56 230 ALA A N 1
ATOM 1778 C CA . ALA A 1 230 ? 6.683 -0.600 4.375 1.00 61.56 230 ALA A CA 1
ATOM 1779 C C . ALA A 1 230 ? 6.190 0.070 5.656 1.00 61.56 230 ALA A C 1
ATOM 1781 O O . ALA A 1 230 ? 5.588 1.141 5.596 1.00 61.56 230 ALA A O 1
ATOM 1782 N N . ASN A 1 231 ? 6.386 -0.599 6.795 1.00 66.94 231 ASN A N 1
ATOM 1783 C CA . ASN A 1 231 ? 6.161 0.045 8.079 1.00 66.94 231 ASN A CA 1
ATOM 1784 C C . ASN A 1 231 ? 7.339 0.987 8.344 1.00 66.94 231 ASN A C 1
ATOM 1786 O O . ASN A 1 231 ? 8.470 0.530 8.510 1.00 66.94 231 ASN A O 1
ATOM 1790 N N . LEU A 1 232 ? 7.090 2.295 8.289 1.00 76.31 232 LEU A N 1
ATOM 1791 C CA . LEU A 1 232 ? 8.082 3.293 8.667 1.00 76.31 232 LEU A CA 1
ATOM 1792 C C . LEU A 1 232 ? 7.924 3.552 10.158 1.00 76.31 232 LEU A C 1
ATOM 1794 O O . LEU A 1 232 ? 6.976 4.209 10.583 1.00 76.31 232 LEU A O 1
ATOM 1798 N N . GLU A 1 233 ? 8.863 3.035 10.933 1.00 77.88 233 GLU A N 1
ATOM 1799 C CA . GLU A 1 233 ? 8.902 3.240 12.372 1.00 77.88 233 GLU A CA 1
ATOM 1800 C C . GLU A 1 233 ? 9.968 4.277 12.702 1.00 77.88 233 GLU A C 1
ATOM 1802 O O . GLU A 1 233 ? 11.096 4.226 12.207 1.00 77.88 233 GLU A O 1
ATOM 1807 N N . PHE A 1 234 ? 9.589 5.233 13.541 1.00 82.88 234 PHE A N 1
ATOM 1808 C CA . PHE A 1 234 ? 10.515 6.187 14.120 1.00 82.88 234 PHE A CA 1
ATOM 1809 C C . PHE A 1 234 ? 10.892 5.671 15.500 1.00 82.88 234 PHE A C 1
ATOM 1811 O O . PHE A 1 234 ? 10.038 5.555 16.376 1.00 82.88 234 PHE A O 1
ATOM 1818 N N . TRP A 1 235 ? 12.166 5.343 15.667 1.00 79.56 235 TRP A N 1
ATOM 1819 C CA . TRP A 1 235 ? 12.726 4.918 16.939 1.00 79.56 235 TRP A CA 1
ATOM 1820 C C . TRP A 1 235 ? 13.532 6.071 17.522 1.00 79.56 235 TRP A C 1
ATOM 1822 O O . TRP A 1 235 ? 14.334 6.685 16.816 1.00 79.56 235 TRP A O 1
ATOM 1832 N N . GLU A 1 236 ? 13.328 6.365 18.803 1.00 80.94 236 GLU A N 1
ATOM 1833 C CA . GLU A 1 236 ? 14.236 7.246 19.529 1.00 80.94 236 GLU A CA 1
ATOM 1834 C C . GLU A 1 236 ? 15.574 6.521 19.690 1.00 80.94 236 GLU A C 1
ATOM 1836 O O . GLU A 1 236 ? 15.645 5.412 20.221 1.00 80.94 236 GLU A O 1
ATOM 1841 N N . THR A 1 237 ? 16.638 7.127 19.172 1.00 77.94 237 THR A N 1
ATOM 1842 C CA . THR A 1 237 ? 17.995 6.585 19.252 1.00 77.94 237 THR A CA 1
ATOM 1843 C C . THR A 1 237 ? 18.831 7.435 20.188 1.00 77.94 237 THR A C 1
ATOM 1845 O O . THR A 1 237 ? 18.737 8.660 20.144 1.00 77.94 237 THR A O 1
ATOM 1848 N N . TYR A 1 238 ? 19.712 6.800 20.955 1.00 77.44 238 TYR A N 1
ATOM 1849 C CA . TYR A 1 238 ? 20.718 7.519 21.727 1.00 77.44 238 TYR A CA 1
ATOM 1850 C C . TYR A 1 238 ? 21.853 8.012 20.829 1.00 77.44 238 TYR A C 1
ATOM 1852 O O . TYR A 1 238 ? 22.282 7.337 19.888 1.00 77.44 238 TYR A O 1
ATOM 1860 N N . THR A 1 239 ? 22.357 9.194 21.142 1.00 80.88 239 THR A N 1
ATOM 1861 C CA . THR A 1 239 ? 23.558 9.771 20.542 1.00 80.88 239 THR A CA 1
ATOM 1862 C C . THR A 1 239 ? 24.810 9.184 21.179 1.00 80.88 239 THR A C 1
ATOM 1864 O O . THR A 1 239 ? 24.792 8.726 22.324 1.00 80.88 239 THR A O 1
ATOM 1867 N N . LEU A 1 240 ? 25.936 9.240 20.462 1.00 73.31 240 LEU A N 1
ATOM 1868 C CA . LEU A 1 240 ? 27.216 8.748 20.972 1.00 73.31 240 LEU A CA 1
ATOM 1869 C C . LEU A 1 240 ? 27.580 9.348 22.340 1.00 73.31 240 LEU A C 1
ATOM 1871 O O . LEU A 1 240 ? 28.008 8.616 23.226 1.00 73.31 240 LEU A O 1
ATOM 1875 N N . ASN A 1 241 ? 27.367 10.649 22.542 1.00 77.25 241 ASN A N 1
ATOM 1876 C CA . ASN A 1 241 ? 27.688 11.319 23.806 1.00 77.25 241 ASN A CA 1
ATOM 1877 C C . ASN A 1 241 ? 26.925 10.740 25.007 1.00 77.25 241 ASN A C 1
ATOM 1879 O O . ASN A 1 241 ? 27.473 10.684 26.107 1.00 77.25 241 ASN A O 1
ATOM 1883 N N . GLU A 1 242 ? 25.682 10.301 24.805 1.00 78.56 242 GLU A N 1
ATOM 1884 C CA . GLU A 1 242 ? 24.841 9.741 25.869 1.00 78.56 242 GLU A CA 1
ATOM 1885 C C . GLU A 1 242 ? 25.311 8.346 26.294 1.00 78.56 242 GLU A C 1
ATOM 1887 O O . GLU A 1 242 ? 25.233 7.993 27.470 1.00 78.56 242 GLU A O 1
ATOM 1892 N N . ILE A 1 243 ? 25.842 7.560 25.356 1.00 80.12 243 ILE A N 1
ATOM 1893 C CA . ILE A 1 243 ? 26.258 6.170 25.598 1.00 80.12 243 ILE A CA 1
ATOM 1894 C C . ILE A 1 243 ? 27.763 6.010 25.833 1.00 80.12 243 ILE A C 1
ATOM 1896 O O . ILE A 1 243 ? 28.189 4.987 26.370 1.00 80.12 243 ILE A O 1
ATOM 1900 N N . TYR A 1 244 ? 28.583 7.001 25.470 1.00 78.44 244 TYR A N 1
ATOM 1901 C CA . TYR A 1 244 ? 30.042 6.917 25.565 1.00 78.44 244 TYR A CA 1
ATOM 1902 C C . TYR A 1 244 ? 30.550 6.626 26.991 1.00 78.44 244 TYR A C 1
ATOM 1904 O O . TYR A 1 244 ? 31.373 5.719 27.139 1.00 78.44 244 TYR A O 1
ATOM 1912 N N . PRO A 1 245 ? 30.037 7.265 28.065 1.00 83.00 245 PRO A N 1
ATOM 1913 C CA . PRO A 1 245 ? 30.454 6.930 29.429 1.00 83.00 245 PRO A CA 1
ATOM 1914 C C . PRO A 1 245 ? 30.124 5.481 29.820 1.00 83.00 245 PRO A C 1
ATOM 1916 O O . PRO A 1 245 ? 30.907 4.826 30.509 1.00 83.00 245 PRO A O 1
ATOM 1919 N N . ALA A 1 246 ? 28.985 4.954 29.355 1.00 81.50 246 ALA A N 1
ATOM 1920 C CA . ALA A 1 246 ? 28.590 3.568 29.598 1.00 81.50 246 ALA A CA 1
ATOM 1921 C C . ALA A 1 246 ? 29.497 2.580 28.845 1.00 81.50 246 ALA A C 1
ATOM 1923 O O . ALA A 1 246 ? 29.896 1.561 29.409 1.00 81.50 246 ALA A O 1
ATOM 1924 N N . LEU A 1 247 ? 29.889 2.907 27.609 1.00 78.56 247 LEU A N 1
ATOM 1925 C CA . LEU A 1 247 ? 30.856 2.131 26.825 1.00 78.56 247 LEU A CA 1
ATOM 1926 C C . LEU A 1 247 ? 32.238 2.098 27.482 1.00 78.56 247 LEU A C 1
ATOM 1928 O O . LEU A 1 247 ? 32.821 1.025 27.596 1.00 78.56 247 LEU A O 1
ATOM 1932 N N . GLN A 1 248 ? 32.737 3.233 27.979 1.00 78.38 248 GLN A N 1
ATOM 1933 C CA . GLN A 1 248 ? 34.005 3.283 28.719 1.00 78.38 248 GLN A CA 1
ATOM 1934 C C . GLN A 1 248 ? 33.953 2.458 30.012 1.00 78.38 248 GLN A C 1
ATOM 1936 O O . GLN A 1 248 ? 34.919 1.775 30.362 1.00 78.38 248 GLN A O 1
ATOM 1941 N N . ALA A 1 249 ? 32.820 2.486 30.719 1.00 80.44 249 ALA A N 1
ATOM 1942 C CA . ALA A 1 249 ? 32.623 1.675 31.915 1.00 80.44 249 ALA A CA 1
ATOM 1943 C C . ALA A 1 249 ? 32.608 0.169 31.598 1.00 80.44 249 ALA A C 1
ATOM 1945 O O . ALA A 1 249 ? 33.209 -0.611 32.339 1.00 80.44 249 ALA A O 1
ATOM 1946 N N . LEU A 1 250 ? 31.959 -0.241 30.503 1.00 78.94 250 LEU A N 1
ATOM 1947 C CA . LEU A 1 250 ? 31.962 -1.630 30.030 1.00 78.94 250 LEU A CA 1
ATOM 1948 C C . LEU A 1 250 ? 33.360 -2.085 29.615 1.00 78.94 250 LEU A C 1
ATOM 1950 O O . LEU A 1 250 ? 33.807 -3.139 30.055 1.00 78.94 250 LEU A O 1
ATOM 1954 N N . ASP A 1 251 ? 34.064 -1.273 28.835 1.00 80.19 251 ASP A N 1
ATOM 1955 C CA . ASP A 1 251 ? 35.428 -1.540 28.384 1.00 80.19 251 ASP A CA 1
ATOM 1956 C C . ASP A 1 251 ? 36.397 -1.715 29.569 1.00 80.19 251 ASP A C 1
ATOM 1958 O O . ASP A 1 251 ? 37.141 -2.692 29.635 1.00 80.19 251 ASP A O 1
ATOM 1962 N N . THR A 1 252 ? 36.271 -0.866 30.595 1.00 78.81 252 THR A N 1
ATOM 1963 C CA . THR A 1 252 ? 37.049 -0.980 31.841 1.00 78.81 252 THR A CA 1
ATOM 1964 C C . THR A 1 252 ? 36.713 -2.247 32.636 1.00 78.81 252 THR A C 1
ATOM 1966 O O . THR A 1 252 ? 37.598 -2.842 33.249 1.00 78.81 252 THR A O 1
ATOM 1969 N N . ARG A 1 253 ? 35.441 -2.671 32.678 1.00 77.12 253 ARG A N 1
ATOM 1970 C CA . ARG A 1 253 ? 35.036 -3.928 33.342 1.00 77.12 253 ARG A CA 1
ATOM 1971 C C . ARG A 1 253 ? 35.563 -5.151 32.599 1.00 77.12 253 ARG A C 1
ATOM 1973 O O . ARG A 1 253 ? 36.013 -6.100 33.234 1.00 77.12 253 ARG A O 1
ATOM 1980 N N . LEU A 1 254 ? 35.544 -5.105 31.271 1.00 75.31 254 LEU A N 1
ATOM 1981 C CA . LEU A 1 254 ? 36.061 -6.166 30.416 1.00 75.31 254 LEU A CA 1
ATOM 1982 C C . LEU A 1 254 ? 37.586 -6.300 30.576 1.00 75.31 254 LEU A C 1
ATOM 1984 O O . LEU A 1 254 ? 38.084 -7.409 30.738 1.00 75.31 254 LEU A O 1
ATOM 1988 N N . ALA A 1 255 ? 38.309 -5.178 30.658 1.00 75.31 255 ALA A N 1
ATOM 1989 C CA . ALA A 1 255 ? 39.749 -5.152 30.941 1.00 75.31 255 ALA A CA 1
ATOM 1990 C C . ALA A 1 255 ? 40.107 -5.722 32.329 1.00 75.31 255 ALA A C 1
ATOM 1992 O O . ALA A 1 255 ? 41.201 -6.244 32.530 1.00 75.31 255 ALA A O 1
ATOM 1993 N N . LYS A 1 256 ? 39.184 -5.639 33.298 1.00 75.88 256 LYS A N 1
ATOM 1994 C CA . LYS A 1 256 ? 39.352 -6.174 34.661 1.00 75.88 256 LYS A CA 1
ATOM 1995 C C . LYS A 1 256 ? 39.013 -7.663 34.795 1.00 75.88 256 LYS A C 1
ATOM 1997 O O . LYS A 1 256 ? 39.271 -8.228 35.852 1.00 75.88 256 LYS A O 1
ATOM 2002 N N . GLY A 1 257 ? 38.469 -8.297 33.753 1.00 66.31 257 GLY A N 1
ATOM 2003 C CA . GLY A 1 257 ? 38.128 -9.724 33.767 1.00 66.31 257 GLY A CA 1
ATOM 2004 C C . GLY A 1 257 ? 36.866 -10.080 34.565 1.00 66.31 257 GLY A C 1
ATOM 2005 O O . GLY A 1 257 ? 36.653 -11.251 34.858 1.00 66.31 257 GLY A O 1
ATOM 2006 N N . ASP A 1 258 ? 36.007 -9.106 34.888 1.00 58.56 258 ASP A N 1
ATOM 2007 C CA . ASP A 1 258 ? 34.768 -9.311 35.668 1.00 58.56 258 ASP A CA 1
ATOM 2008 C C . ASP A 1 258 ? 33.617 -9.952 34.856 1.00 58.56 258 ASP A C 1
ATOM 2010 O O . ASP A 1 258 ? 32.480 -10.043 35.323 1.00 58.56 258 ASP A O 1
ATOM 2014 N N . VAL A 1 259 ? 33.883 -10.387 33.622 1.00 56.62 259 VAL A N 1
ATOM 2015 C CA . VAL A 1 259 ? 32.905 -11.026 32.738 1.00 56.62 259 VAL A CA 1
ATOM 2016 C C . VAL A 1 259 ? 33.353 -12.461 32.499 1.00 56.62 259 VAL A C 1
ATOM 2018 O O . VAL A 1 259 ? 34.376 -12.697 31.862 1.00 56.62 259 VAL A O 1
ATOM 2021 N N . ALA A 1 260 ? 32.594 -13.424 33.030 1.00 47.16 260 ALA A N 1
ATOM 2022 C CA . ALA A 1 260 ? 32.783 -14.830 32.703 1.00 47.16 260 ALA A CA 1
ATOM 2023 C C . ALA A 1 260 ? 32.456 -15.033 31.218 1.00 47.16 260 ALA A C 1
ATOM 2025 O O . ALA A 1 260 ? 31.292 -14.985 30.815 1.00 47.16 260 ALA A O 1
ATOM 2026 N N . ASP A 1 261 ? 33.495 -15.215 30.412 1.00 48.16 261 ASP A N 1
ATOM 2027 C CA . ASP A 1 261 ? 33.369 -15.591 29.013 1.00 48.16 261 ASP A CA 1
ATOM 2028 C C . ASP A 1 261 ? 32.844 -17.034 28.942 1.00 48.16 261 ASP A C 1
ATOM 2030 O O . ASP A 1 261 ? 33.493 -17.968 29.415 1.00 48.16 261 ASP A O 1
ATOM 2034 N N . SER A 1 262 ? 31.627 -17.220 28.425 1.00 46.56 262 SER A N 1
ATOM 2035 C CA . SER A 1 262 ? 31.044 -18.552 28.208 1.00 46.56 262 SER A CA 1
ATOM 2036 C C . SER A 1 262 ? 31.265 -19.056 26.777 1.00 46.56 262 SER A C 1
ATOM 2038 O O . SER A 1 262 ? 30.688 -20.082 26.405 1.00 46.56 262 SER A O 1
ATOM 2040 N N . ALA A 1 263 ? 32.074 -18.372 25.965 1.00 42.41 263 ALA A N 1
ATOM 2041 C CA . ALA A 1 263 ? 32.461 -18.852 24.647 1.00 42.41 263 ALA A CA 1
ATOM 2042 C C . ALA A 1 263 ? 33.821 -19.564 24.719 1.00 42.41 263 ALA A C 1
ATOM 2044 O O . ALA A 1 263 ? 34.807 -19.034 25.224 1.00 42.41 263 ALA A O 1
ATOM 2045 N N . ALA A 1 264 ? 33.865 -20.804 24.229 1.00 36.50 264 ALA A N 1
ATOM 2046 C CA . ALA A 1 264 ? 35.092 -21.582 24.144 1.00 36.50 264 ALA A CA 1
ATOM 2047 C C . ALA A 1 264 ? 36.113 -20.869 23.239 1.00 36.50 264 ALA A C 1
ATOM 2049 O O . ALA A 1 264 ? 35.840 -20.586 22.075 1.00 36.50 264 ALA A O 1
ATOM 2050 N N . VAL A 1 265 ? 37.289 -20.591 23.797 1.00 36.50 265 VAL A N 1
ATOM 2051 C CA . VAL A 1 265 ? 38.439 -19.988 23.117 1.00 36.50 265 VAL A CA 1
ATOM 2052 C C . VAL A 1 265 ? 38.969 -20.950 22.051 1.00 36.50 265 VAL A C 1
ATOM 2054 O O . VAL A 1 265 ? 39.515 -21.998 22.397 1.00 36.50 265 VAL A O 1
ATOM 2057 N N . ASP A 1 266 ? 38.840 -20.593 20.771 1.00 30.53 266 ASP A N 1
ATOM 2058 C CA . ASP A 1 266 ? 39.611 -21.216 19.692 1.00 30.53 266 ASP A CA 1
ATOM 2059 C C . ASP A 1 266 ? 40.894 -20.407 19.462 1.00 30.53 266 ASP A C 1
ATOM 2061 O O . ASP A 1 266 ? 40.891 -19.178 19.334 1.00 30.53 266 ASP A O 1
ATOM 2065 N N . SER A 1 267 ? 42.026 -21.097 19.517 1.00 41.12 267 SER A N 1
ATOM 2066 C CA . SER A 1 267 ? 43.352 -20.499 19.570 1.00 41.12 267 SER A CA 1
ATOM 2067 C C . SER A 1 267 ? 43.951 -20.368 18.174 1.00 41.12 267 SER A C 1
ATOM 2069 O O . SER A 1 267 ? 44.560 -21.309 17.668 1.00 41.12 267 SER A O 1
ATOM 2071 N N . THR A 1 268 ? 43.913 -19.168 17.596 1.00 31.05 268 THR A N 1
ATOM 2072 C CA . THR A 1 268 ? 44.850 -18.783 16.529 1.00 31.05 268 THR A CA 1
ATOM 2073 C C . THR A 1 268 ? 45.509 -17.450 16.852 1.00 31.05 268 THR A C 1
ATOM 2075 O O . THR A 1 268 ? 44.925 -16.376 16.744 1.00 31.05 268 THR A O 1
ATOM 2078 N N . LYS A 1 269 ? 46.765 -17.558 17.285 1.00 38.12 269 LYS A N 1
ATOM 2079 C CA . LYS A 1 269 ? 47.696 -16.474 17.591 1.00 38.12 269 LYS A CA 1
ATOM 2080 C C . LYS A 1 269 ? 48.118 -15.775 16.293 1.00 38.12 269 LYS A C 1
ATOM 2082 O O . LYS A 1 269 ? 48.816 -16.381 15.487 1.00 38.12 269 LYS A O 1
ATOM 2087 N N . ALA A 1 270 ? 47.751 -14.505 16.127 1.00 36.25 270 ALA A N 1
ATOM 2088 C CA . ALA A 1 270 ? 48.361 -13.611 15.144 1.00 36.25 270 ALA A CA 1
ATOM 2089 C C . ALA A 1 270 ? 49.206 -12.555 15.874 1.00 36.25 270 ALA A C 1
ATOM 2091 O O . ALA A 1 270 ? 48.749 -11.903 16.813 1.00 36.25 270 ALA A O 1
ATOM 2092 N N . GLU A 1 271 ? 50.473 -12.446 15.481 1.00 37.06 271 GLU A N 1
ATOM 2093 C CA . GLU A 1 271 ? 51.453 -11.529 16.058 1.00 37.06 271 GLU A CA 1
ATOM 2094 C C . GLU A 1 271 ? 51.140 -10.077 15.666 1.00 37.06 271 GLU A C 1
ATOM 2096 O O . GLU A 1 271 ? 51.174 -9.718 14.492 1.00 37.06 271 GLU A O 1
ATOM 2101 N N . ALA A 1 272 ? 50.876 -9.228 16.664 1.00 37.47 272 ALA A N 1
ATOM 2102 C CA . ALA A 1 272 ? 50.818 -7.776 16.520 1.00 37.47 272 ALA A CA 1
ATOM 2103 C C . ALA A 1 272 ? 51.838 -7.109 17.460 1.00 37.47 272 ALA A C 1
ATOM 2105 O O . ALA A 1 272 ? 52.143 -7.621 18.535 1.00 37.47 272 ALA A O 1
ATOM 2106 N N . SER A 1 273 ? 52.379 -5.967 17.028 1.00 40.53 273 SER A N 1
ATOM 2107 C CA . SER A 1 273 ? 53.371 -5.134 17.730 1.00 40.53 273 SER A CA 1
ATOM 2108 C C . SER A 1 273 ? 53.035 -4.877 19.213 1.00 40.53 273 SER A C 1
ATOM 2110 O O . SER A 1 273 ? 51.895 -4.553 19.547 1.00 40.53 273 SER A O 1
ATOM 2112 N N . LYS A 1 274 ? 54.052 -4.935 20.093 1.00 40.38 274 LYS A N 1
ATOM 2113 C CA . LYS A 1 274 ? 53.942 -4.774 21.562 1.00 40.38 274 LYS A CA 1
ATOM 2114 C C . LYS A 1 274 ? 53.201 -3.503 22.014 1.00 40.38 274 LYS A C 1
ATOM 2116 O O . LYS A 1 274 ? 52.522 -3.538 23.028 1.00 40.38 274 LYS A O 1
ATOM 2121 N N . ALA A 1 275 ? 53.268 -2.408 21.252 1.00 38.22 275 ALA A N 1
ATOM 2122 C CA . ALA A 1 275 ? 52.566 -1.163 21.590 1.00 38.22 275 ALA A CA 1
ATOM 2123 C C . ALA A 1 275 ? 51.043 -1.226 21.338 1.00 38.22 275 ALA A C 1
ATOM 2125 O O . ALA A 1 275 ? 50.277 -0.551 22.019 1.00 38.22 275 ALA A O 1
ATOM 2126 N N . ALA A 1 276 ? 50.595 -2.047 20.380 1.00 44.25 276 ALA A N 1
ATOM 2127 C CA . ALA A 1 276 ? 49.173 -2.276 20.114 1.00 44.25 276 ALA A CA 1
ATOM 2128 C C . ALA A 1 276 ? 48.565 -3.297 21.094 1.00 44.25 276 ALA A C 1
ATOM 2130 O O . ALA A 1 276 ? 47.378 -3.228 21.403 1.00 44.25 276 ALA A O 1
ATOM 2131 N N . GLN A 1 277 ? 49.389 -4.212 21.617 1.00 48.53 277 GLN A N 1
ATOM 2132 C CA . GLN A 1 277 ? 48.982 -5.218 22.602 1.00 48.53 277 GLN A CA 1
ATOM 2133 C C . GLN A 1 277 ? 48.658 -4.604 23.973 1.00 48.53 277 GLN A C 1
ATOM 2135 O O . GLN A 1 277 ? 47.666 -4.999 24.580 1.00 48.53 277 GLN A O 1
ATOM 2140 N N . ASP A 1 278 ? 49.423 -3.605 24.429 1.00 51.72 278 ASP A N 1
ATOM 2141 C CA . ASP A 1 278 ? 49.158 -2.921 25.707 1.00 51.72 278 ASP A CA 1
ATOM 2142 C C . ASP A 1 278 ? 47.869 -2.080 25.673 1.00 51.72 278 ASP A C 1
ATOM 2144 O O . ASP A 1 278 ? 47.101 -2.081 26.635 1.00 51.72 278 ASP A O 1
ATOM 2148 N N . ALA A 1 279 ? 47.582 -1.406 24.553 1.00 53.12 279 ALA A N 1
ATOM 2149 C CA . ALA A 1 279 ? 46.346 -0.639 24.381 1.00 53.12 279 ALA A CA 1
ATOM 2150 C C . ALA A 1 279 ? 45.106 -1.546 24.253 1.00 53.12 279 ALA A C 1
ATOM 2152 O O . ALA A 1 279 ? 44.061 -1.238 24.821 1.00 53.12 279 ALA A O 1
ATOM 2153 N N . ALA A 1 280 ? 45.226 -2.687 23.564 1.00 58.56 280 ALA A N 1
ATOM 2154 C CA . ALA A 1 280 ? 44.156 -3.682 23.463 1.00 58.56 280 ALA A CA 1
ATOM 2155 C C . ALA A 1 280 ? 43.884 -4.406 24.794 1.00 58.56 280 ALA A C 1
ATOM 2157 O O . ALA A 1 280 ? 42.745 -4.774 25.066 1.00 58.56 280 ALA A O 1
ATOM 2158 N N . ALA A 1 281 ? 44.901 -4.576 25.646 1.00 60.19 281 ALA A N 1
ATOM 2159 C CA . ALA A 1 281 ? 44.737 -5.134 26.988 1.00 60.19 281 ALA A CA 1
ATOM 2160 C C . ALA A 1 281 ? 44.054 -4.156 27.963 1.00 60.19 281 ALA A C 1
ATOM 2162 O O . ALA A 1 281 ? 43.314 -4.583 28.846 1.00 60.19 281 ALA A O 1
ATOM 2163 N N . GLN A 1 282 ? 44.284 -2.848 27.804 1.00 60.28 282 GLN A N 1
ATOM 2164 C CA . GLN A 1 282 ? 43.670 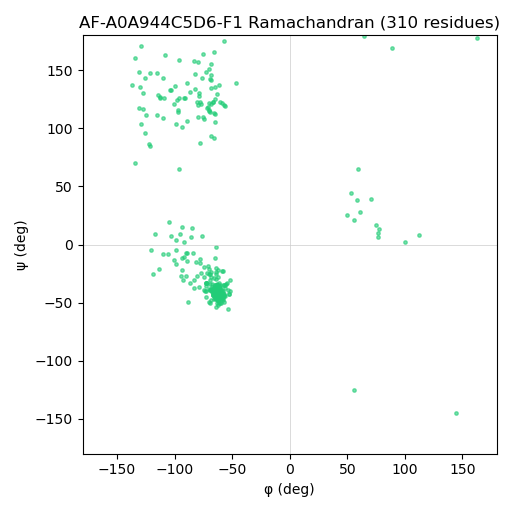-1.803 28.635 1.00 60.28 282 GLN A CA 1
ATOM 2165 C C . GLN A 1 282 ? 42.261 -1.414 28.168 1.00 60.28 282 GLN A C 1
ATOM 2167 O O . GLN A 1 282 ? 41.431 -1.050 28.998 1.00 60.28 282 GLN A O 1
ATOM 2172 N N . HIS A 1 283 ? 41.998 -1.520 26.862 1.00 67.75 283 HIS A N 1
ATOM 2173 C CA . HIS A 1 283 ? 40.736 -1.147 26.225 1.00 67.75 283 HIS A CA 1
ATOM 2174 C C . HIS A 1 283 ? 40.259 -2.225 25.228 1.00 67.75 283 HIS A C 1
ATOM 2176 O O . HIS A 1 283 ? 40.330 -2.036 24.008 1.00 67.75 283 HIS A O 1
ATOM 2182 N N . PRO A 1 284 ? 39.815 -3.399 25.707 1.00 70.06 284 PRO A N 1
ATOM 2183 C CA . PRO A 1 284 ? 39.529 -4.568 24.866 1.00 70.06 284 PRO A CA 1
ATOM 2184 C C . PRO A 1 284 ? 38.308 -4.416 23.947 1.00 70.06 284 PRO A C 1
ATOM 2186 O O . PRO A 1 284 ? 38.241 -5.073 22.908 1.00 70.06 284 PRO A O 1
ATOM 2189 N N . LEU A 1 285 ? 37.344 -3.563 24.297 1.00 71.19 285 LEU A N 1
ATOM 2190 C CA . LEU A 1 285 ? 36.173 -3.263 23.472 1.00 71.19 285 LEU A CA 1
ATOM 2191 C C . LEU A 1 285 ? 36.497 -2.105 22.524 1.00 71.19 285 LEU A C 1
ATOM 2193 O O . LEU A 1 285 ? 36.284 -2.212 21.316 1.00 71.19 285 LEU A O 1
ATOM 2197 N N . LEU A 1 286 ? 37.054 -1.012 23.047 1.00 71.19 286 LEU A N 1
ATOM 2198 C CA . LEU A 1 286 ? 37.328 0.188 22.250 1.00 71.19 286 LEU A CA 1
ATOM 2199 C C . LEU A 1 286 ? 38.463 -0.019 21.237 1.00 71.19 286 LEU A C 1
ATOM 2201 O O . LEU A 1 286 ? 38.457 0.629 20.197 1.00 71.19 286 LEU A O 1
ATOM 2205 N N . SER A 1 287 ? 39.391 -0.950 21.475 1.00 68.25 287 SER A N 1
ATOM 2206 C CA . SER A 1 287 ? 40.425 -1.320 20.491 1.00 68.25 287 SER A CA 1
ATOM 2207 C C . SER A 1 287 ? 39.876 -2.044 19.257 1.00 68.25 287 SER A C 1
ATOM 2209 O O . SER A 1 287 ? 40.501 -1.986 18.199 1.00 68.25 287 SER A O 1
ATOM 2211 N N . LYS A 1 288 ? 38.706 -2.689 19.364 1.00 67.44 288 LYS A N 1
ATOM 2212 C CA . LYS A 1 288 ? 38.013 -3.348 18.242 1.00 67.44 288 LYS A CA 1
ATOM 2213 C C . LYS A 1 288 ? 37.059 -2.422 17.488 1.00 67.44 288 LYS A C 1
ATOM 2215 O O . LYS A 1 288 ? 36.610 -2.758 16.396 1.00 67.44 288 LYS A O 1
ATOM 2220 N N . LEU A 1 289 ? 36.732 -1.267 18.065 1.00 68.06 289 LEU A N 1
ATOM 2221 C CA . LEU A 1 289 ? 35.899 -0.253 17.434 1.00 68.06 289 LEU A CA 1
ATOM 2222 C C . LEU A 1 289 ? 36.800 0.822 16.835 1.00 68.06 289 LEU A C 1
ATOM 2224 O O . LEU A 1 289 ? 37.320 1.687 17.538 1.00 68.06 289 LEU A O 1
ATOM 2228 N N . MET A 1 290 ? 36.971 0.805 15.516 1.00 60.81 290 MET A N 1
ATOM 2229 C CA . MET A 1 290 ? 37.685 1.888 14.851 1.00 60.81 290 MET A CA 1
ATOM 2230 C C . MET A 1 290 ? 36.864 3.182 14.974 1.00 60.81 290 MET A C 1
ATOM 2232 O O . MET A 1 290 ? 35.707 3.244 14.552 1.00 60.81 290 MET A O 1
ATOM 2236 N N . GLN A 1 291 ? 37.451 4.235 15.548 1.00 57.09 291 GLN A N 1
ATOM 2237 C CA . GLN A 1 291 ? 36.830 5.562 15.557 1.00 57.09 291 GLN A CA 1
ATOM 2238 C C . GLN A 1 291 ? 37.026 6.239 14.191 1.00 57.09 291 GLN A C 1
ATOM 2240 O O . GLN A 1 291 ? 38.142 6.329 13.679 1.00 57.09 291 GLN A O 1
ATOM 2245 N N . ILE A 1 292 ? 35.941 6.728 13.581 1.00 54.50 292 ILE A N 1
ATOM 2246 C CA . ILE A 1 292 ? 36.009 7.555 12.365 1.00 54.50 292 ILE A CA 1
ATOM 2247 C C . ILE A 1 292 ? 36.551 8.936 12.758 1.00 54.50 292 ILE A C 1
ATOM 2249 O O . ILE A 1 292 ? 35.886 9.671 13.488 1.00 54.50 292 ILE A O 1
ATOM 2253 N N . GLN A 1 293 ? 37.708 9.346 12.230 1.00 47.41 293 GLN A N 1
ATOM 2254 C CA . GLN A 1 293 ? 38.068 10.767 12.227 1.00 47.41 293 GLN A CA 1
ATOM 2255 C C . GLN A 1 293 ? 37.076 11.529 11.334 1.00 47.41 293 GLN A C 1
ATOM 2257 O O . GLN A 1 293 ? 37.061 11.338 10.120 1.00 47.41 293 GLN A O 1
ATOM 2262 N N . GLY A 1 294 ? 36.243 12.386 11.935 1.00 54.06 294 GLY A N 1
ATOM 2263 C CA . GLY A 1 294 ? 35.356 13.307 11.210 1.00 54.06 294 GLY A CA 1
ATOM 2264 C C . GLY A 1 294 ? 33.851 13.043 11.316 1.00 54.06 294 GLY A C 1
ATOM 2265 O O . GLY A 1 294 ? 33.087 13.711 10.622 1.00 54.06 294 GLY A O 1
ATOM 2266 N N . MET A 1 295 ? 33.390 12.123 12.169 1.00 54.72 295 MET A N 1
ATOM 2267 C CA . MET A 1 295 ? 31.952 11.977 12.417 1.00 54.72 295 MET A CA 1
ATOM 2268 C C . MET A 1 295 ? 31.459 13.004 13.444 1.00 54.72 295 MET A C 1
ATOM 2270 O O . MET A 1 295 ? 32.086 13.213 14.481 1.00 54.72 295 MET A O 1
ATOM 2274 N N . ALA A 1 296 ? 30.333 13.658 13.152 1.00 55.78 296 ALA A N 1
ATOM 2275 C CA . ALA A 1 296 ? 29.721 14.602 14.076 1.00 55.78 296 ALA A CA 1
ATOM 2276 C C . ALA A 1 296 ? 29.252 13.869 15.354 1.00 55.78 296 ALA A C 1
ATOM 2278 O O . ALA A 1 296 ? 28.589 12.837 15.239 1.00 55.78 296 ALA A O 1
ATOM 2279 N N . PRO A 1 297 ? 29.509 14.410 16.560 1.00 56.19 297 PRO A N 1
ATOM 2280 C CA . PRO A 1 297 ? 29.192 13.767 17.847 1.00 56.19 297 PRO A CA 1
ATOM 2281 C C . PRO A 1 297 ? 27.687 13.560 18.116 1.00 56.19 297 PRO A C 1
ATOM 2283 O O . PRO A 1 297 ? 27.312 12.985 19.133 1.00 56.19 297 PRO A O 1
ATOM 2286 N N . ASN A 1 298 ? 26.825 14.006 17.198 1.00 60.19 298 ASN A N 1
ATOM 2287 C CA . ASN A 1 298 ? 25.367 13.938 17.299 1.00 60.19 298 ASN A CA 1
ATOM 2288 C C . ASN A 1 298 ? 24.755 12.758 16.515 1.00 60.19 298 ASN A C 1
ATOM 2290 O O . ASN A 1 298 ? 23.535 12.664 16.415 1.00 60.19 298 ASN A O 1
ATOM 2294 N N . GLY A 1 299 ? 25.572 11.890 15.909 1.00 64.44 299 GLY A N 1
ATOM 2295 C CA . GLY A 1 299 ? 25.096 10.674 15.242 1.00 64.44 299 GLY A CA 1
ATOM 2296 C C . GLY A 1 299 ? 24.884 9.503 16.212 1.00 64.44 299 GLY A C 1
ATOM 2297 O O . GLY A 1 299 ? 25.497 9.445 17.275 1.00 64.44 299 GLY A O 1
ATOM 2298 N N . GLY A 1 300 ? 24.049 8.537 15.817 1.00 64.50 300 GLY A N 1
ATOM 2299 C CA . GLY A 1 300 ? 23.826 7.277 16.550 1.00 64.50 300 GLY A CA 1
ATOM 2300 C C . GLY A 1 300 ? 24.843 6.167 16.238 1.00 64.50 300 GLY A C 1
ATOM 2301 O O . GLY A 1 300 ? 24.589 5.001 16.523 1.00 64.50 300 GLY A O 1
ATOM 2302 N N . VAL A 1 301 ? 25.969 6.495 15.595 1.00 66.50 301 VAL A N 1
ATOM 2303 C CA . VAL A 1 301 ? 26.997 5.517 15.210 1.00 66.50 301 VAL A CA 1
ATOM 2304 C C . VAL A 1 301 ? 28.118 5.520 16.241 1.00 66.50 301 VAL A C 1
ATOM 2306 O O . VAL A 1 301 ? 28.719 6.555 16.514 1.00 66.50 301 VAL A O 1
ATOM 2309 N N . VAL A 1 302 ? 28.396 4.340 16.797 1.00 63.66 302 VAL A N 1
ATOM 2310 C CA . VAL A 1 302 ? 29.334 4.146 17.916 1.00 63.66 302 VAL A CA 1
ATOM 2311 C C . VAL A 1 302 ? 30.743 3.768 17.453 1.00 63.66 302 VAL A C 1
ATOM 2313 O O . VAL A 1 302 ? 31.725 4.070 18.125 1.00 63.66 302 VAL A O 1
ATOM 2316 N N . GLY A 1 303 ? 30.847 3.134 16.286 1.00 65.69 303 GLY A N 1
ATOM 2317 C CA . GLY A 1 303 ? 32.088 2.655 15.683 1.00 65.69 303 GLY A CA 1
ATOM 2318 C C . GLY A 1 303 ? 31.798 1.628 14.588 1.00 65.69 303 GLY A C 1
ATOM 2319 O O . GLY A 1 303 ? 30.639 1.286 14.346 1.00 65.69 303 GLY A O 1
ATOM 2320 N N . TYR A 1 304 ? 32.842 1.138 13.927 1.00 64.75 304 TYR A N 1
ATOM 2321 C CA . TYR A 1 304 ? 32.774 0.044 12.954 1.00 64.75 304 TYR A CA 1
ATOM 2322 C C . TYR A 1 304 ? 33.852 -0.994 13.276 1.00 64.75 304 TYR A C 1
ATOM 2324 O O . TYR A 1 304 ? 34.918 -0.649 13.788 1.00 64.75 304 TYR A O 1
ATOM 2332 N N . ALA A 1 305 ? 33.552 -2.256 12.980 1.00 60.84 305 ALA A N 1
ATOM 2333 C CA . ALA A 1 305 ? 34.480 -3.377 13.064 1.00 60.84 305 ALA A CA 1
ATOM 2334 C C . ALA A 1 305 ? 34.700 -3.934 11.654 1.00 60.84 305 ALA A C 1
ATOM 2336 O O . ALA A 1 305 ? 33.786 -3.893 10.821 1.00 60.84 305 ALA A O 1
ATOM 2337 N N . LEU A 1 306 ? 35.896 -4.445 11.361 1.00 59.94 306 LEU A N 1
ATOM 2338 C CA . LEU A 1 306 ? 36.096 -5.196 10.125 1.00 59.94 306 LEU A CA 1
ATOM 2339 C C . LEU A 1 306 ? 35.353 -6.529 10.241 1.00 59.94 306 LEU A C 1
ATOM 2341 O O . LEU A 1 306 ? 35.231 -7.091 11.326 1.00 59.94 306 LEU A O 1
ATOM 2345 N N . ALA A 1 307 ? 34.897 -7.079 9.115 1.00 55.94 307 ALA A N 1
ATOM 2346 C CA . ALA A 1 307 ? 34.239 -8.389 9.104 1.00 55.94 307 ALA A CA 1
ATOM 2347 C C . ALA A 1 307 ? 35.135 -9.518 9.665 1.00 55.94 307 ALA A C 1
ATOM 2349 O O . ALA A 1 307 ? 34.629 -10.533 10.123 1.00 55.94 307 ALA A O 1
ATOM 2350 N N . ALA A 1 308 ? 36.460 -9.332 9.649 1.00 59.78 308 ALA A N 1
ATOM 2351 C CA . ALA A 1 308 ? 37.423 -10.243 10.266 1.00 59.78 308 ALA A CA 1
ATOM 2352 C C . ALA A 1 308 ? 37.465 -10.152 11.808 1.00 59.78 308 ALA A C 1
ATOM 2354 O O . ALA A 1 308 ? 37.932 -11.086 12.452 1.00 59.78 308 ALA A O 1
ATOM 2355 N N . ASP A 1 309 ? 36.977 -9.052 12.394 1.00 53.91 309 ASP A N 1
ATOM 2356 C CA . ASP A 1 309 ? 36.980 -8.795 13.842 1.00 53.91 309 ASP A CA 1
ATOM 2357 C C . ASP A 1 309 ? 35.673 -9.234 14.527 1.00 53.91 309 ASP A C 1
ATOM 2359 O O . ASP A 1 309 ? 35.590 -9.280 15.759 1.00 53.91 309 ASP A O 1
ATOM 2363 N N . THR A 1 310 ? 34.644 -9.559 13.739 1.00 53.78 310 THR A N 1
ATOM 2364 C CA .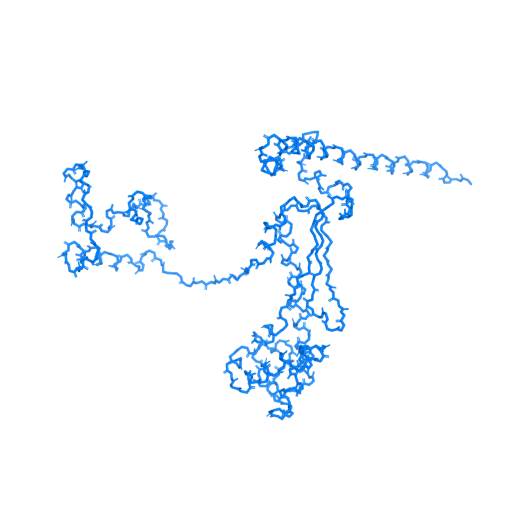 THR A 1 310 ? 33.377 -10.125 14.210 1.00 53.78 310 THR A CA 1
ATOM 2365 C C . THR A 1 310 ? 33.455 -11.649 14.192 1.00 53.78 310 THR A C 1
ATOM 2367 O O . THR A 1 310 ? 33.758 -12.229 13.153 1.00 53.78 310 THR A O 1
ATOM 2370 N N . ALA A 1 311 ? 33.172 -12.304 15.322 1.00 48.47 311 ALA A N 1
ATOM 2371 C CA . ALA A 1 311 ? 33.025 -13.757 15.353 1.00 48.47 311 ALA A CA 1
ATOM 2372 C C . ALA A 1 311 ? 31.830 -14.171 14.473 1.00 48.47 311 ALA A C 1
ATOM 2374 O O . ALA A 1 311 ? 30.752 -13.585 14.601 1.00 48.47 311 ALA A O 1
ATOM 2375 N N . ALA A 1 312 ? 32.045 -15.133 13.573 1.00 37.16 312 ALA A N 1
ATOM 2376 C CA . ALA A 1 312 ? 30.981 -15.817 12.838 1.00 37.16 312 ALA A CA 1
ATOM 2377 C C . ALA A 1 312 ? 30.349 -16.913 13.703 1.00 37.16 312 ALA A C 1
ATOM 2379 O O . ALA A 1 312 ? 31.112 -17.572 14.448 1.00 37.16 312 ALA A O 1
#